Protein AF-A0A2S2R764-F1 (afdb_monomer_lite)

Structure (mmCIF, N/CA/C/O backbone):
data_AF-A0A2S2R764-F1
#
_entry.id   AF-A0A2S2R764-F1
#
loop_
_atom_site.group_PDB
_atom_site.id
_atom_site.type_symbol
_atom_site.label_atom_id
_atom_site.label_alt_id
_atom_site.label_comp_id
_atom_site.label_asym_id
_atom_site.label_entity_id
_atom_site.label_seq_id
_atom_site.pdbx_PDB_ins_code
_atom_site.Cartn_x
_atom_site.Cartn_y
_atom_site.Cartn_z
_atom_site.occupancy
_atom_site.B_iso_or_equiv
_atom_site.auth_seq_id
_atom_site.auth_comp_id
_atom_site.auth_asym_id
_atom_site.auth_atom_id
_atom_site.pdbx_PDB_model_num
ATOM 1 N N . MET A 1 1 ? 19.173 -7.566 -24.360 1.00 66.19 1 MET A N 1
ATOM 2 C CA . MET A 1 1 ? 19.038 -6.996 -22.996 1.00 66.19 1 MET A CA 1
ATOM 3 C C . MET A 1 1 ? 20.305 -7.291 -22.214 1.00 66.19 1 MET A C 1
ATOM 5 O O . MET A 1 1 ? 20.828 -8.388 -22.351 1.00 66.19 1 MET A O 1
ATOM 9 N N . SER A 1 2 ? 20.802 -6.343 -21.417 1.00 86.94 2 SER A N 1
ATOM 10 C CA . SER A 1 2 ? 21.948 -6.591 -20.534 1.00 86.94 2 SER A CA 1
ATOM 11 C C . SER A 1 2 ? 21.580 -7.568 -19.399 1.00 86.94 2 SER A C 1
ATOM 13 O O . SER A 1 2 ? 20.404 -7.641 -19.021 1.00 86.94 2 SER A O 1
ATOM 15 N N . PRO A 1 3 ? 22.550 -8.292 -18.803 1.00 89.56 3 PRO A N 1
ATOM 16 C CA . PRO A 1 3 ? 22.291 -9.188 -17.668 1.00 89.56 3 PRO A CA 1
ATOM 17 C C . PRO A 1 3 ? 21.588 -8.489 -16.492 1.00 89.56 3 PRO A C 1
ATOM 19 O O . PRO A 1 3 ? 20.684 -9.051 -15.871 1.00 89.56 3 PRO A O 1
ATOM 22 N N . SER A 1 4 ? 21.942 -7.227 -16.231 1.00 87.69 4 SER A N 1
ATOM 23 C CA . SER A 1 4 ? 21.307 -6.391 -15.207 1.00 87.69 4 SER A CA 1
ATOM 24 C C . SER A 1 4 ? 19.834 -6.108 -15.511 1.00 87.69 4 SER A C 1
ATOM 26 O O . SER A 1 4 ? 18.999 -6.222 -14.614 1.00 87.69 4 SER A O 1
ATOM 28 N N . ALA A 1 5 ? 19.489 -5.807 -16.768 1.00 86.94 5 ALA A N 1
ATOM 29 C CA . ALA A 1 5 ? 18.103 -5.584 -17.180 1.00 86.94 5 ALA A CA 1
ATOM 30 C C . ALA A 1 5 ? 17.255 -6.858 -17.034 1.00 86.94 5 ALA A C 1
ATOM 32 O O . ALA A 1 5 ? 16.137 -6.805 -16.525 1.00 86.94 5 ALA A O 1
ATOM 33 N N . MET A 1 6 ? 17.811 -8.024 -17.385 1.00 89.19 6 MET A N 1
ATOM 34 C CA . MET A 1 6 ? 17.131 -9.308 -17.180 1.00 89.19 6 MET A CA 1
ATOM 35 C C . MET A 1 6 ? 16.888 -9.613 -15.699 1.00 89.19 6 MET A C 1
ATOM 37 O O . MET A 1 6 ? 15.849 -10.171 -15.350 1.00 89.19 6 MET A O 1
ATOM 41 N N . ARG A 1 7 ? 17.817 -9.239 -14.810 1.00 90.69 7 ARG A N 1
ATOM 42 C CA . ARG A 1 7 ? 17.642 -9.402 -13.360 1.00 90.69 7 ARG A CA 1
ATOM 43 C C . ARG A 1 7 ? 16.488 -8.550 -12.832 1.00 90.69 7 ARG A C 1
ATOM 45 O O . ARG A 1 7 ? 15.676 -9.057 -12.064 1.00 90.69 7 ARG A O 1
ATOM 52 N N . VAL A 1 8 ? 16.390 -7.295 -13.269 1.00 90.12 8 VAL A N 1
ATOM 53 C CA . VAL A 1 8 ? 15.283 -6.402 -12.892 1.00 90.12 8 VAL A CA 1
ATOM 54 C C . VAL A 1 8 ? 13.952 -6.934 -13.422 1.00 90.12 8 VAL A C 1
ATOM 56 O O . VAL A 1 8 ? 13.007 -7.057 -12.651 1.00 90.12 8 VAL A O 1
ATOM 59 N N . ALA A 1 9 ? 13.894 -7.351 -14.689 1.00 89.31 9 ALA A N 1
ATOM 60 C CA . ALA A 1 9 ? 12.687 -7.926 -15.280 1.00 89.31 9 ALA A CA 1
ATOM 61 C C . ALA A 1 9 ? 12.220 -9.200 -14.550 1.00 89.31 9 ALA A C 1
ATOM 63 O O . ALA A 1 9 ? 11.031 -9.359 -14.281 1.00 89.31 9 ALA A O 1
ATOM 64 N N . ARG A 1 10 ? 13.150 -10.081 -14.149 1.00 90.44 10 ARG A N 1
ATOM 65 C CA . ARG A 1 10 ? 12.843 -11.242 -13.292 1.00 90.44 10 ARG A CA 1
ATOM 66 C C . ARG A 1 10 ? 12.324 -10.822 -11.918 1.00 90.44 10 ARG A C 1
ATOM 68 O O . ARG A 1 10 ? 11.403 -11.449 -11.412 1.00 90.44 10 ARG A O 1
ATOM 75 N N . GLY A 1 11 ? 12.882 -9.767 -11.326 1.00 90.56 11 GLY A N 1
ATOM 76 C CA . GLY A 1 11 ? 12.368 -9.185 -10.084 1.00 90.56 11 GLY A CA 1
ATOM 77 C C . GLY A 1 11 ? 10.929 -8.684 -10.232 1.00 90.56 11 GLY A C 1
ATOM 78 O O . GLY A 1 11 ? 10.078 -9.017 -9.414 1.00 90.56 11 GLY A O 1
ATOM 79 N N . CYS A 1 12 ? 10.626 -7.965 -11.317 1.00 90.75 12 CYS A N 1
ATOM 80 C CA . CYS A 1 12 ? 9.267 -7.534 -11.652 1.00 90.75 12 CYS A CA 1
ATOM 81 C C . CYS A 1 12 ? 8.314 -8.723 -11.851 1.00 90.75 12 CYS A C 1
ATOM 83 O O . CYS A 1 12 ? 7.173 -8.673 -11.398 1.00 90.75 12 CYS A O 1
ATOM 85 N N . TRP A 1 13 ? 8.785 -9.806 -12.476 1.00 91.19 13 TRP A N 1
ATOM 86 C CA . TRP A 1 13 ? 8.016 -11.042 -12.616 1.00 91.19 13 TRP A CA 1
ATOM 87 C C . TRP A 1 13 ? 7.702 -11.685 -11.260 1.00 91.19 13 TRP A C 1
ATOM 89 O O . TRP A 1 13 ? 6.550 -12.004 -10.984 1.00 91.19 13 TRP A O 1
ATOM 99 N N . TRP A 1 14 ? 8.692 -11.819 -10.374 1.00 91.38 14 TRP A N 1
ATOM 100 C CA . TRP A 1 14 ? 8.471 -12.350 -9.025 1.00 91.38 14 TRP A CA 1
ATOM 101 C C . TRP A 1 14 ? 7.549 -11.468 -8.183 1.00 91.38 14 TRP A C 1
ATOM 103 O O . TRP A 1 14 ? 6.709 -11.989 -7.454 1.00 91.38 14 TRP A O 1
ATOM 113 N N . TYR A 1 15 ? 7.647 -10.147 -8.330 1.00 90.25 15 TYR A N 1
ATOM 114 C CA . TYR A 1 15 ? 6.706 -9.207 -7.724 1.00 90.25 15 TYR A CA 1
ATOM 115 C C . TYR A 1 15 ? 5.274 -9.395 -8.248 1.00 90.25 15 TYR A C 1
ATOM 117 O O . TYR A 1 15 ? 4.317 -9.328 -7.485 1.00 90.25 15 TYR A O 1
ATOM 125 N N . TYR A 1 16 ? 5.096 -9.679 -9.539 1.00 90.50 16 TYR A N 1
ATOM 126 C CA . TYR A 1 16 ? 3.778 -10.015 -10.079 1.00 90.50 16 TYR A CA 1
ATOM 127 C C . TYR A 1 16 ? 3.231 -11.318 -9.486 1.00 90.50 16 TYR A C 1
ATOM 129 O O . TYR A 1 16 ? 2.089 -11.349 -9.029 1.00 90.50 16 TYR A O 1
ATOM 137 N N . ILE A 1 17 ? 4.056 -12.368 -9.409 1.00 90.25 17 ILE A N 1
ATOM 138 C CA . ILE A 1 17 ? 3.670 -13.634 -8.771 1.00 90.25 17 ILE A CA 1
ATOM 139 C C . ILE A 1 17 ? 3.293 -13.424 -7.299 1.00 90.25 17 ILE A C 1
ATOM 141 O O . ILE A 1 17 ? 2.309 -14.004 -6.838 1.00 90.25 17 ILE A O 1
ATOM 145 N N . SER A 1 18 ? 3.998 -12.552 -6.570 1.00 88.19 18 SER A N 1
ATOM 146 C CA . SER A 1 18 ? 3.664 -12.279 -5.170 1.00 88.19 18 SER A CA 1
ATOM 147 C C . SER A 1 18 ? 2.242 -11.730 -5.016 1.00 88.19 18 SER A C 1
ATOM 149 O O . SER A 1 18 ? 1.573 -12.083 -4.053 1.00 88.19 18 SER A O 1
ATOM 151 N N . LYS A 1 19 ? 1.699 -10.984 -5.985 1.00 87.38 19 LYS A N 1
ATOM 152 C CA . LYS A 1 19 ? 0.300 -10.513 -5.930 1.00 87.38 19 LYS A CA 1
ATOM 153 C C . LYS A 1 19 ? -0.732 -11.635 -5.968 1.00 87.38 19 LYS A C 1
ATOM 155 O O . LYS A 1 19 ? -1.783 -11.495 -5.348 1.00 87.38 19 LYS A O 1
ATOM 160 N N . PHE A 1 20 ? -0.416 -12.772 -6.584 1.00 85.88 20 PHE A N 1
ATOM 161 C CA . PHE A 1 20 ? -1.255 -13.966 -6.463 1.00 85.88 20 PHE A CA 1
ATOM 162 C C . PHE A 1 20 ? -1.121 -14.628 -5.101 1.00 85.88 20 PHE A C 1
ATOM 164 O O . PHE A 1 20 ? -2.106 -15.140 -4.579 1.00 85.88 20 PHE A O 1
ATOM 171 N N . THR A 1 21 ? 0.068 -14.578 -4.493 1.00 84.75 21 THR A N 1
ATOM 172 C CA . THR A 1 21 ? 0.238 -15.117 -3.140 1.00 84.75 21 THR A CA 1
ATOM 173 C C . THR A 1 21 ? -0.612 -14.362 -2.114 1.00 84.75 21 THR A C 1
ATOM 175 O O . THR A 1 21 ? -1.224 -14.982 -1.252 1.00 84.75 21 THR A O 1
ATOM 178 N N . GLU A 1 22 ? -0.764 -13.046 -2.286 1.00 81.50 22 GLU A N 1
ATOM 179 C CA . GLU A 1 22 ? -1.598 -12.198 -1.424 1.00 81.50 22 GLU A CA 1
ATOM 180 C C . GLU A 1 22 ? -3.108 -12.496 -1.562 1.00 81.50 22 GLU A C 1
ATOM 182 O O . GLU A 1 22 ? -3.880 -12.274 -0.630 1.00 81.50 22 GLU A O 1
ATOM 187 N N . PHE A 1 23 ? -3.570 -13.056 -2.689 1.00 78.81 23 PHE A N 1
ATOM 188 C CA . PHE A 1 23 ? -4.961 -13.517 -2.787 1.00 78.81 23 PHE A CA 1
ATOM 189 C C . PHE A 1 23 ? -5.264 -14.668 -1.830 1.00 78.81 23 PHE A C 1
ATOM 191 O O . PHE A 1 23 ? -6.396 -14.760 -1.339 1.00 78.81 23 PHE A O 1
ATOM 198 N N . PHE A 1 24 ? -4.273 -15.514 -1.527 1.00 79.50 24 PHE A N 1
ATOM 199 C CA . PHE A 1 24 ? -4.473 -16.602 -0.576 1.00 79.50 24 PHE A CA 1
ATOM 200 C C . PHE A 1 24 ? -4.779 -16.083 0.834 1.00 79.50 24 PHE A C 1
ATOM 202 O O . PHE A 1 24 ? -5.500 -16.764 1.558 1.00 79.50 24 PHE A O 1
ATOM 209 N N . ASP A 1 25 ? -4.370 -14.864 1.209 1.00 74.50 25 ASP A N 1
ATOM 210 C CA . ASP A 1 25 ? -4.775 -14.260 2.489 1.00 74.50 25 ASP A CA 1
ATOM 211 C C . ASP A 1 25 ? -6.299 -14.141 2.586 1.00 74.50 25 ASP A C 1
ATOM 213 O O . ASP A 1 25 ? -6.916 -14.523 3.583 1.00 74.50 25 ASP A O 1
ATOM 217 N N . THR A 1 26 ? -6.927 -13.684 1.499 1.00 74.94 26 THR A N 1
ATOM 218 C CA . THR A 1 26 ? -8.389 -13.579 1.395 1.00 74.94 26 THR A CA 1
ATOM 219 C C . THR A 1 26 ? -9.037 -14.960 1.418 1.00 74.94 26 THR A C 1
ATOM 221 O O . THR A 1 26 ? -10.038 -15.158 2.106 1.00 74.94 26 THR A O 1
ATOM 224 N N . PHE A 1 27 ? -8.445 -15.934 0.719 1.00 77.81 27 PHE A N 1
ATOM 225 C CA . PHE A 1 27 ? -8.905 -17.324 0.722 1.00 77.81 27 PHE A CA 1
ATOM 226 C C . PHE A 1 27 ? -8.901 -17.915 2.142 1.00 77.81 27 PHE A C 1
ATOM 228 O O . PHE A 1 27 ? -9.913 -18.459 2.587 1.00 77.81 27 PHE A O 1
ATOM 235 N N . PHE A 1 28 ? -7.821 -17.729 2.910 1.00 78.25 28 PHE A N 1
ATOM 236 C CA . PHE A 1 28 ? -7.741 -18.173 4.303 1.00 78.25 28 PHE A CA 1
ATOM 237 C C . PHE A 1 28 ? -8.715 -17.428 5.225 1.00 78.25 28 PHE A C 1
ATOM 239 O O . PHE A 1 28 ? -9.291 -18.055 6.117 1.00 78.25 28 PHE A O 1
ATOM 246 N N . PHE A 1 29 ? -8.958 -16.128 5.031 1.00 76.00 29 PHE A N 1
ATOM 247 C CA . PHE A 1 29 ? -9.955 -15.394 5.825 1.00 76.00 29 PHE A CA 1
ATOM 248 C C . PHE A 1 29 ? -11.384 -15.880 5.575 1.00 76.00 29 PHE A C 1
ATOM 250 O O . PHE A 1 29 ? -12.135 -16.072 6.537 1.00 76.00 29 PHE A O 1
ATOM 257 N N . VAL A 1 30 ? -11.735 -16.148 4.314 1.00 77.12 30 VAL A N 1
ATOM 258 C CA . VAL A 1 30 ? -13.038 -16.707 3.930 1.00 77.12 30 VAL A CA 1
ATOM 259 C C . VAL A 1 30 ? -13.206 -18.116 4.498 1.00 77.12 30 VAL A C 1
ATOM 261 O O . VAL A 1 30 ? -14.214 -18.391 5.146 1.00 77.12 30 VAL A O 1
ATOM 264 N N . MET A 1 31 ? -12.200 -18.987 4.356 1.00 77.94 31 MET A N 1
ATOM 265 C CA . MET A 1 31 ? -12.248 -20.347 4.910 1.00 77.94 31 MET A CA 1
ATOM 266 C C . MET A 1 31 ? -12.365 -20.364 6.438 1.00 77.94 31 MET A C 1
ATOM 268 O O . MET A 1 31 ? -13.071 -21.199 6.998 1.00 77.94 31 MET A O 1
ATOM 272 N N . ARG A 1 32 ? -11.718 -19.422 7.137 1.00 77.81 32 ARG A N 1
ATOM 273 C CA . ARG A 1 32 ? -11.805 -19.297 8.603 1.00 77.81 32 ARG A CA 1
ATOM 274 C C . ARG A 1 32 ? -13.070 -18.576 9.081 1.00 77.81 32 ARG A C 1
ATOM 276 O O . ARG A 1 32 ? -13.181 -18.325 10.281 1.00 77.81 32 ARG A O 1
ATOM 283 N N . LYS A 1 33 ? -13.998 -18.232 8.176 1.00 72.75 33 LYS A N 1
ATOM 284 C CA . LYS A 1 33 ? -15.228 -17.463 8.443 1.00 72.75 33 LYS A CA 1
ATOM 285 C C . LYS A 1 33 ? -14.976 -16.124 9.158 1.00 72.75 33 LYS A C 1
ATOM 287 O O . LYS A 1 33 ? -15.822 -15.647 9.908 1.00 72.75 33 LYS A O 1
ATOM 292 N N . LYS A 1 34 ? -13.811 -15.500 8.940 1.00 70.12 34 LYS A N 1
ATOM 293 C CA . LYS A 1 34 ? -13.419 -14.218 9.558 1.00 70.12 34 LYS A CA 1
ATOM 294 C C . LYS A 1 34 ? -13.705 -13.037 8.629 1.00 70.12 34 LYS A C 1
ATOM 296 O O . LYS A 1 34 ? -12.800 -12.285 8.273 1.00 70.12 34 LYS A O 1
ATOM 301 N N . TYR A 1 35 ? -14.967 -12.870 8.241 1.00 67.25 35 TYR A N 1
ATOM 302 C CA . TYR A 1 35 ? -15.385 -11.830 7.290 1.00 67.25 35 TYR A CA 1
ATOM 303 C C . TYR A 1 35 ? -15.145 -10.403 7.801 1.00 67.25 35 TYR A C 1
ATOM 305 O O . TYR A 1 35 ? -14.869 -9.517 7.000 1.00 67.25 35 TYR A O 1
ATOM 313 N N . ASP A 1 36 ? -15.106 -10.201 9.122 1.00 63.00 36 ASP A N 1
ATOM 314 C CA . ASP A 1 36 ? -14.777 -8.908 9.743 1.00 63.00 36 ASP A CA 1
ATOM 315 C C . ASP A 1 36 ? -13.370 -8.390 9.388 1.00 63.00 36 ASP A C 1
ATOM 317 O O . ASP A 1 36 ? -13.069 -7.209 9.574 1.00 63.00 36 ASP A O 1
ATOM 321 N N . GLN A 1 37 ? -12.480 -9.263 8.898 1.00 64.50 37 GLN A N 1
ATOM 322 C CA . GLN A 1 37 ? -11.125 -8.897 8.474 1.00 64.50 37 GLN A CA 1
ATOM 323 C C . GLN A 1 37 ? -11.048 -8.507 6.989 1.00 64.50 37 GLN A C 1
ATOM 325 O O . GLN A 1 37 ? -10.103 -7.828 6.585 1.00 64.50 37 GLN A O 1
ATOM 330 N N . VAL A 1 38 ? -12.051 -8.874 6.184 1.00 72.31 38 VAL A N 1
ATOM 331 C CA . VAL A 1 38 ? -12.104 -8.603 4.743 1.00 72.31 38 VAL A CA 1
ATOM 332 C C . VAL A 1 38 ? -12.811 -7.268 4.512 1.00 72.31 38 VAL A C 1
ATOM 334 O O . VAL A 1 38 ? -14.006 -7.194 4.244 1.00 72.31 38 VAL A O 1
ATOM 337 N N . SER A 1 39 ? -12.060 -6.177 4.652 1.00 80.19 39 SER A N 1
ATOM 338 C CA . SER A 1 39 ? -12.590 -4.837 4.377 1.00 80.19 39 SER A CA 1
ATOM 339 C C . SER A 1 39 ? -12.824 -4.606 2.878 1.00 80.19 39 SER A C 1
ATOM 341 O O . SER A 1 39 ? -12.152 -5.192 2.030 1.00 80.19 39 SER A O 1
ATOM 343 N N . THR A 1 40 ? -13.713 -3.673 2.531 1.00 81.50 40 THR A N 1
ATOM 344 C CA . THR A 1 40 ? -13.888 -3.213 1.141 1.00 81.50 40 THR A CA 1
ATOM 345 C C . THR A 1 40 ? -12.568 -2.731 0.529 1.00 81.50 40 THR A C 1
ATOM 347 O O . THR A 1 40 ? -12.294 -3.007 -0.634 1.00 81.50 40 THR A O 1
ATOM 350 N N . LEU A 1 41 ? -11.714 -2.078 1.331 1.00 86.06 41 LEU A N 1
ATOM 351 C CA . LEU A 1 41 ? -10.364 -1.668 0.932 1.00 86.06 41 LEU A CA 1
ATOM 352 C C . LEU A 1 41 ? -9.521 -2.873 0.490 1.00 86.06 41 LEU A C 1
ATOM 354 O O . LEU A 1 41 ? -8.885 -2.814 -0.559 1.00 86.06 41 LEU A O 1
ATOM 358 N N . HIS A 1 42 ? -9.540 -3.955 1.273 1.00 86.25 42 HIS A N 1
ATOM 359 C CA . HIS A 1 42 ? -8.802 -5.187 0.985 1.00 86.25 42 HIS A CA 1
ATOM 360 C C . HIS A 1 42 ? -9.244 -5.798 -0.345 1.00 86.25 42 HIS A C 1
ATOM 362 O O . HIS A 1 42 ? -8.414 -6.077 -1.204 1.00 86.25 42 HIS A O 1
ATOM 368 N N . VAL A 1 43 ? -10.555 -5.946 -0.546 1.00 87.06 43 VAL A N 1
ATOM 369 C CA . VAL A 1 43 ? -11.110 -6.566 -1.760 1.00 87.06 43 VAL A CA 1
ATOM 370 C C . VAL A 1 43 ? -10.818 -5.726 -3.000 1.00 87.06 43 VAL A C 1
ATOM 372 O O . VAL A 1 43 ? -10.369 -6.272 -4.004 1.00 87.06 43 VAL A O 1
ATOM 375 N N . ILE A 1 44 ? -11.019 -4.405 -2.933 1.00 89.31 44 ILE A N 1
ATOM 376 C CA . ILE A 1 44 ? -10.723 -3.506 -4.057 1.00 89.31 44 ILE A CA 1
ATOM 377 C C . ILE A 1 44 ? -9.230 -3.556 -4.393 1.00 89.31 44 ILE A C 1
ATOM 379 O O . ILE A 1 44 ? -8.875 -3.706 -5.560 1.00 89.31 44 ILE A O 1
ATOM 383 N N . HIS A 1 45 ? -8.359 -3.474 -3.382 1.00 90.12 45 HIS A N 1
ATOM 384 C CA . HIS A 1 45 ? -6.911 -3.527 -3.566 1.00 90.12 45 HIS A CA 1
ATOM 385 C C . HIS A 1 45 ? -6.463 -4.847 -4.192 1.00 90.12 45 HIS A C 1
ATOM 387 O O . HIS A 1 45 ? -5.868 -4.833 -5.266 1.00 90.12 45 HIS A O 1
ATOM 393 N N . HIS A 1 46 ? -6.779 -5.988 -3.579 1.00 89.56 46 HIS A N 1
ATOM 394 C CA . HIS A 1 46 ? -6.351 -7.278 -4.116 1.00 89.56 46 HIS A CA 1
ATOM 395 C C . HIS A 1 46 ? -7.029 -7.612 -5.447 1.00 89.56 46 HIS A C 1
ATOM 397 O O . HIS A 1 46 ? -6.410 -8.273 -6.265 1.00 89.56 46 HIS A O 1
ATOM 403 N N . GLY A 1 47 ? -8.232 -7.103 -5.724 1.00 88.88 47 GLY A N 1
ATOM 404 C CA . GLY A 1 47 ? -8.892 -7.277 -7.019 1.00 88.88 47 GLY A CA 1
ATOM 405 C C . GLY A 1 47 ? -8.197 -6.538 -8.167 1.00 88.88 47 GLY A C 1
ATOM 406 O O . GLY A 1 47 ? -7.956 -7.126 -9.220 1.00 88.88 47 GLY A O 1
ATOM 407 N N . ILE A 1 48 ? -7.849 -5.259 -7.979 1.00 91.25 48 ILE A N 1
ATOM 408 C CA . ILE A 1 48 ? -7.286 -4.429 -9.058 1.00 91.25 48 ILE A CA 1
ATOM 409 C C . ILE A 1 48 ? -5.769 -4.600 -9.221 1.00 91.25 48 ILE A C 1
ATOM 411 O O . ILE A 1 48 ? -5.256 -4.558 -10.337 1.00 91.25 48 ILE A O 1
ATOM 415 N N . MET A 1 49 ? -5.034 -4.827 -8.127 1.00 90.69 49 MET A N 1
ATOM 416 C CA . MET A 1 49 ? -3.567 -4.825 -8.125 1.00 90.69 49 MET A CA 1
ATOM 417 C C . MET A 1 49 ? -2.911 -5.850 -9.067 1.00 90.69 49 MET A C 1
ATOM 419 O O . MET A 1 49 ? -2.016 -5.451 -9.811 1.00 90.69 49 MET A O 1
ATOM 423 N N . PRO A 1 50 ? -3.312 -7.133 -9.103 1.00 89.50 50 PRO A N 1
ATOM 424 C CA . PRO A 1 50 ? -2.729 -8.112 -10.021 1.00 89.50 50 PRO A CA 1
ATOM 425 C C . PRO A 1 50 ? -2.950 -7.734 -11.487 1.00 89.50 50 PRO A C 1
ATOM 427 O O . PRO A 1 50 ? -2.014 -7.799 -12.282 1.00 89.50 50 PRO A O 1
ATOM 430 N N . MET A 1 51 ? -4.155 -7.266 -11.833 1.00 89.88 51 MET A N 1
ATOM 431 C CA . MET A 1 51 ? -4.471 -6.790 -13.183 1.00 89.88 51 MET A CA 1
ATOM 432 C C . MET A 1 51 ? -3.584 -5.598 -13.562 1.00 89.88 51 MET A C 1
ATOM 434 O O . MET A 1 51 ? -2.958 -5.601 -14.620 1.00 89.88 51 MET A O 1
ATOM 438 N N . SER A 1 52 ? -3.455 -4.610 -12.676 1.00 89.19 52 SER A N 1
ATOM 439 C CA . SER A 1 52 ? -2.619 -3.426 -12.900 1.00 89.19 52 SER A CA 1
ATOM 440 C C . SER A 1 52 ? -1.124 -3.760 -13.009 1.00 89.19 52 SER A C 1
ATOM 442 O O . SER A 1 52 ? -0.426 -3.213 -13.866 1.00 89.19 52 SER A O 1
ATOM 444 N N . VAL A 1 53 ? -0.615 -4.680 -12.182 1.00 90.62 53 VAL A N 1
ATOM 445 C CA . VAL A 1 53 ? 0.798 -5.098 -12.209 1.00 90.62 53 VAL A CA 1
ATOM 446 C C . VAL A 1 53 ? 1.118 -5.914 -13.463 1.00 90.62 53 VAL A C 1
ATOM 448 O O . VAL A 1 53 ? 2.208 -5.745 -14.007 1.00 90.62 53 VAL A O 1
ATOM 451 N N . TRP A 1 54 ? 0.185 -6.721 -13.982 1.00 89.75 54 TRP A N 1
ATOM 452 C CA . TRP A 1 54 ? 0.367 -7.430 -15.256 1.00 89.75 54 TRP A CA 1
ATOM 453 C C . TRP A 1 54 ? 0.699 -6.472 -16.404 1.00 89.75 54 TRP A C 1
ATOM 455 O O . TRP A 1 54 ? 1.692 -6.671 -17.108 1.00 89.75 54 TRP A O 1
ATOM 465 N N . PHE A 1 55 ? -0.072 -5.387 -16.548 1.00 87.31 55 PHE A N 1
ATOM 466 C CA . PHE A 1 55 ? 0.217 -4.343 -17.534 1.00 87.31 55 PHE A CA 1
ATOM 467 C C . PHE A 1 55 ? 1.605 -3.724 -17.303 1.00 87.31 55 PHE A C 1
ATOM 469 O O . PHE A 1 55 ? 2.381 -3.574 -18.247 1.00 87.31 55 PHE A O 1
ATOM 476 N N . GLY A 1 56 ? 1.973 -3.451 -16.050 1.00 85.88 56 GLY A N 1
ATOM 477 C CA . GLY A 1 56 ? 3.294 -2.917 -15.715 1.00 85.88 56 GLY A CA 1
ATOM 478 C C . GLY A 1 56 ? 4.456 -3.831 -16.105 1.00 85.88 56 GLY A C 1
ATOM 479 O O . GLY A 1 56 ? 5.416 -3.366 -16.714 1.00 85.88 56 GLY A O 1
ATOM 480 N N . VAL A 1 57 ? 4.366 -5.132 -15.819 1.00 88.19 57 VAL A N 1
ATOM 481 C CA . VAL A 1 57 ? 5.403 -6.107 -16.196 1.00 88.19 57 VAL A CA 1
ATOM 482 C C . VAL A 1 57 ? 5.447 -6.316 -17.710 1.00 88.19 57 VAL A C 1
ATOM 484 O O . VAL A 1 57 ? 6.525 -6.471 -18.278 1.00 88.19 57 VAL A O 1
ATOM 487 N N . LYS A 1 58 ? 4.299 -6.289 -18.393 1.00 87.69 58 LYS A N 1
ATOM 488 C CA . LYS A 1 58 ? 4.232 -6.524 -19.839 1.00 87.69 58 LYS A CA 1
ATOM 489 C C . LYS A 1 58 ? 4.810 -5.375 -20.669 1.00 87.69 58 LYS A C 1
ATOM 491 O O . LYS A 1 58 ? 5.401 -5.642 -21.718 1.00 87.69 58 LYS A O 1
ATOM 496 N N . PHE A 1 59 ? 4.593 -4.131 -20.242 1.00 84.19 59 PHE A N 1
ATOM 497 C CA . PHE A 1 59 ? 4.922 -2.936 -21.027 1.00 84.19 59 PHE A CA 1
ATOM 498 C C . PHE A 1 59 ? 6.130 -2.164 -20.489 1.00 84.19 59 PHE A C 1
ATOM 500 O O . PHE A 1 59 ? 6.857 -1.560 -21.270 1.00 84.19 59 PHE A O 1
ATOM 507 N N . THR A 1 60 ? 6.389 -2.216 -19.182 1.00 85.00 60 THR A N 1
ATOM 508 C CA . THR A 1 60 ? 7.487 -1.481 -18.532 1.00 85.00 60 THR A CA 1
ATOM 509 C C . THR A 1 60 ? 8.197 -2.336 -17.464 1.00 85.00 60 THR A C 1
ATOM 511 O O . THR A 1 60 ? 8.166 -1.979 -16.281 1.00 85.00 60 THR A O 1
ATOM 514 N N . PRO A 1 61 ? 8.829 -3.478 -17.825 1.00 81.25 61 PRO A N 1
ATOM 515 C CA . PRO A 1 61 ? 9.532 -4.349 -16.877 1.00 81.25 61 PRO A CA 1
ATOM 516 C C . PRO A 1 61 ? 10.880 -3.745 -16.442 1.00 81.25 61 PRO A C 1
ATOM 518 O O . PRO A 1 61 ? 11.947 -4.250 -16.793 1.00 81.25 61 PRO A O 1
ATOM 521 N N . GLY A 1 62 ? 10.851 -2.638 -15.700 1.00 83.00 62 GLY A N 1
ATOM 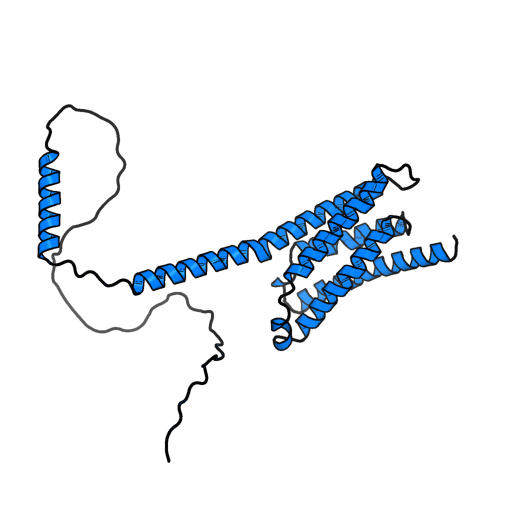522 C CA . GLY A 1 62 ? 12.052 -1.976 -15.198 1.00 83.00 62 GLY A CA 1
ATOM 523 C C . GLY A 1 62 ? 11.954 -0.454 -15.127 1.00 83.00 62 GLY A C 1
ATOM 524 O O . GLY A 1 62 ? 10.915 0.145 -15.391 1.00 83.00 62 GLY A O 1
ATOM 525 N N . GLY A 1 63 ? 13.075 0.179 -14.776 1.00 85.19 63 GLY A N 1
ATOM 526 C CA . GLY A 1 63 ? 13.197 1.636 -14.745 1.00 85.19 63 GLY A CA 1
ATOM 527 C C . GLY A 1 63 ? 12.386 2.278 -13.621 1.00 85.19 63 GLY A C 1
ATOM 528 O O . GLY A 1 63 ? 12.350 1.772 -12.498 1.00 85.19 63 GLY A O 1
ATOM 529 N N . HIS A 1 64 ? 11.735 3.401 -13.927 1.00 86.50 64 HIS A N 1
ATOM 530 C CA . HIS A 1 64 ? 11.082 4.273 -12.944 1.00 86.50 64 HIS A CA 1
ATOM 531 C C . HIS A 1 64 ? 9.991 3.582 -12.115 1.00 86.50 64 HIS A C 1
ATOM 533 O O . HIS A 1 64 ? 9.853 3.852 -10.923 1.00 86.50 64 HIS A O 1
ATOM 539 N N . SER A 1 65 ? 9.254 2.646 -12.722 1.00 86.19 65 SER A N 1
ATOM 540 C CA . SER A 1 65 ? 8.170 1.891 -12.075 1.00 86.19 65 SER A CA 1
ATOM 541 C C . SER A 1 65 ? 8.653 0.934 -10.984 1.00 86.19 65 SER A C 1
ATOM 543 O O . SER A 1 65 ? 7.877 0.559 -10.104 1.00 86.19 65 SER A O 1
ATOM 545 N N . THR A 1 66 ? 9.932 0.549 -10.987 1.00 88.81 66 THR A N 1
ATOM 546 C CA . THR A 1 66 ? 10.473 -0.409 -10.007 1.00 88.81 66 THR A CA 1
ATOM 547 C C . THR A 1 66 ? 10.508 0.151 -8.589 1.00 88.81 66 THR A C 1
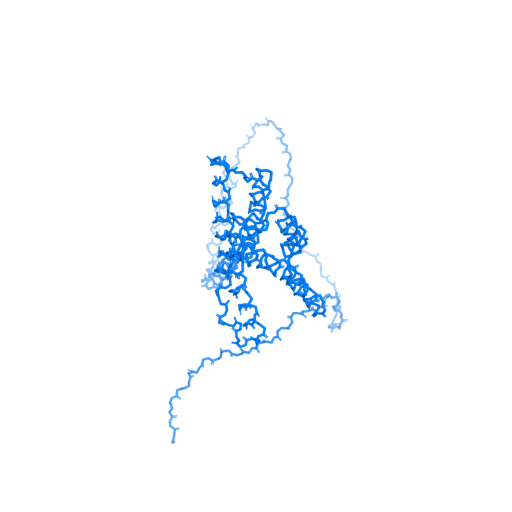ATOM 549 O O . THR A 1 66 ? 10.373 -0.617 -7.638 1.00 88.81 66 THR A O 1
ATOM 552 N N . PHE A 1 67 ? 10.593 1.477 -8.435 1.00 91.25 67 PHE A N 1
ATOM 553 C CA . PHE A 1 67 ? 10.545 2.150 -7.135 1.00 91.25 67 PHE A CA 1
ATOM 554 C C . PHE A 1 67 ? 9.243 1.858 -6.379 1.00 91.25 67 PHE A C 1
ATOM 556 O O . PHE A 1 67 ? 9.262 1.590 -5.179 1.00 91.25 67 PHE A O 1
ATOM 563 N N . PHE A 1 68 ? 8.115 1.833 -7.096 1.00 90.94 68 PHE A N 1
ATOM 564 C CA . PHE A 1 68 ? 6.825 1.455 -6.526 1.00 90.94 68 PHE A CA 1
ATOM 565 C C . PHE A 1 68 ? 6.844 0.019 -5.991 1.00 90.94 68 PHE A C 1
ATOM 567 O O . PHE A 1 68 ? 6.432 -0.211 -4.856 1.00 90.94 68 PHE A O 1
ATOM 574 N N . GLY A 1 69 ? 7.352 -0.933 -6.782 1.00 90.56 69 GLY A N 1
ATOM 575 C CA . GLY A 1 69 ? 7.470 -2.331 -6.362 1.00 90.56 69 GLY A CA 1
ATOM 576 C C . GLY A 1 69 ? 8.374 -2.486 -5.138 1.00 90.56 69 GLY A C 1
ATOM 577 O O . GLY A 1 69 ? 8.003 -3.152 -4.175 1.00 90.56 69 GLY A O 1
ATOM 578 N N . PHE A 1 70 ? 9.517 -1.797 -5.127 1.00 92.31 70 PHE A N 1
ATOM 579 C CA . PHE A 1 70 ? 10.437 -1.776 -3.992 1.00 92.31 70 PHE A CA 1
ATOM 580 C C . PHE A 1 70 ? 9.762 -1.269 -2.709 1.00 92.31 70 PHE A C 1
ATOM 582 O O . PHE A 1 70 ? 9.712 -1.997 -1.717 1.00 92.31 70 PHE A O 1
ATOM 589 N N . LEU A 1 71 ? 9.170 -0.071 -2.731 1.00 93.94 71 LEU A N 1
ATOM 590 C CA . LEU A 1 71 ? 8.485 0.484 -1.561 1.00 93.94 71 LEU A CA 1
ATOM 591 C C . LEU A 1 71 ? 7.315 -0.392 -1.102 1.00 93.94 71 LEU A C 1
ATOM 593 O O . LEU A 1 71 ? 7.144 -0.604 0.097 1.00 93.94 71 LEU A O 1
ATOM 597 N N . ASN A 1 72 ? 6.525 -0.917 -2.042 1.00 93.62 72 ASN A N 1
ATOM 598 C CA . ASN A 1 72 ? 5.411 -1.799 -1.720 1.00 93.62 72 ASN A CA 1
ATOM 599 C C . ASN A 1 72 ? 5.899 -3.057 -0.993 1.00 93.62 72 ASN A C 1
ATOM 601 O O . ASN A 1 72 ? 5.392 -3.361 0.082 1.00 93.62 72 ASN A O 1
ATOM 605 N N . THR A 1 73 ? 6.911 -3.747 -1.526 1.00 92.62 73 THR A N 1
ATOM 606 C CA . THR A 1 73 ? 7.463 -4.949 -0.878 1.00 92.62 73 THR A CA 1
ATOM 607 C C . THR A 1 73 ? 8.021 -4.649 0.511 1.00 92.62 73 THR A C 1
ATOM 609 O O . THR A 1 73 ? 7.753 -5.405 1.441 1.00 92.62 73 THR A O 1
ATOM 612 N N . PHE A 1 74 ? 8.707 -3.518 0.695 1.00 94.88 74 PHE A N 1
ATOM 613 C CA . PHE A 1 74 ? 9.223 -3.100 1.998 1.00 94.88 74 PHE A CA 1
ATOM 614 C C . PHE A 1 74 ? 8.109 -2.920 3.040 1.00 94.88 74 PHE A C 1
ATOM 616 O O . PHE A 1 74 ? 8.169 -3.483 4.132 1.00 94.88 74 PHE A O 1
ATOM 623 N N . ILE A 1 75 ? 7.051 -2.186 2.695 1.00 95.44 75 ILE A N 1
ATOM 624 C CA . ILE A 1 75 ? 5.922 -1.956 3.604 1.00 95.44 75 ILE A CA 1
ATOM 625 C C . ILE A 1 75 ? 5.122 -3.245 3.827 1.00 95.44 75 ILE A C 1
ATOM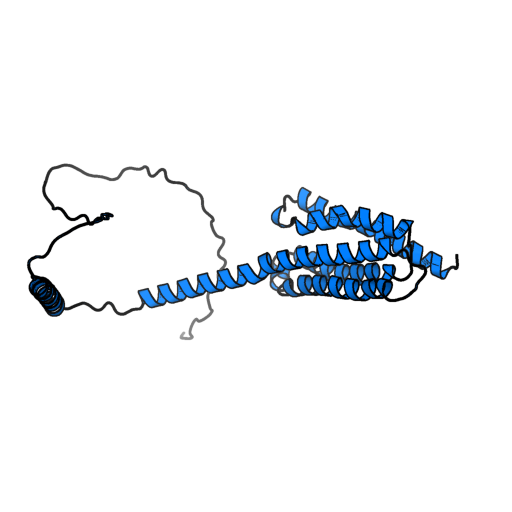 627 O O . ILE A 1 75 ? 4.683 -3.503 4.949 1.00 95.44 75 ILE A O 1
ATOM 631 N N . HIS A 1 76 ? 4.978 -4.086 2.799 1.00 92.81 76 HIS A N 1
ATOM 632 C CA . HIS A 1 76 ? 4.337 -5.394 2.926 1.00 92.81 76 HIS A CA 1
ATOM 633 C C . HIS A 1 76 ? 5.099 -6.315 3.881 1.00 92.81 76 HIS A C 1
ATOM 635 O O . HIS A 1 76 ? 4.453 -6.982 4.680 1.00 92.81 76 HIS A O 1
ATOM 641 N N . ILE A 1 77 ? 6.436 -6.316 3.891 1.00 93.81 77 ILE A N 1
ATOM 642 C CA . ILE A 1 77 ? 7.217 -7.082 4.878 1.00 93.81 77 ILE A CA 1
ATOM 643 C C . ILE A 1 77 ? 6.822 -6.678 6.307 1.00 93.81 77 ILE A C 1
ATOM 645 O O . ILE A 1 77 ? 6.541 -7.540 7.141 1.00 93.81 77 ILE A O 1
ATOM 649 N N . ILE A 1 78 ? 6.736 -5.374 6.589 1.00 95.12 78 ILE A N 1
ATOM 650 C CA . ILE A 1 78 ? 6.358 -4.862 7.917 1.00 95.12 78 ILE A CA 1
ATOM 651 C C . ILE A 1 78 ? 4.904 -5.235 8.252 1.00 95.12 78 ILE A C 1
ATOM 653 O O . ILE A 1 78 ? 4.611 -5.707 9.353 1.00 95.12 78 ILE A O 1
ATOM 657 N N . MET A 1 79 ? 3.991 -5.054 7.297 1.00 93.69 79 MET A N 1
ATOM 658 C CA . MET A 1 79 ? 2.568 -5.354 7.455 1.00 93.69 79 MET A CA 1
ATOM 659 C C . MET A 1 79 ? 2.322 -6.852 7.707 1.00 93.69 79 MET A C 1
ATOM 661 O O . MET A 1 79 ? 1.618 -7.208 8.655 1.00 93.69 79 MET A O 1
ATOM 665 N N . TYR A 1 80 ? 2.963 -7.737 6.943 1.00 90.56 80 TYR A N 1
ATOM 666 C CA . TYR A 1 80 ? 2.848 -9.183 7.134 1.00 90.56 80 TYR A CA 1
ATOM 667 C C . TYR A 1 80 ? 3.502 -9.657 8.424 1.00 90.56 80 TYR A C 1
ATOM 669 O O . TYR A 1 80 ? 2.963 -10.541 9.087 1.00 90.56 80 TYR A O 1
ATOM 677 N N . THR A 1 81 ? 4.604 -9.029 8.841 1.00 91.69 81 THR A N 1
ATOM 678 C CA . THR A 1 81 ? 5.196 -9.287 10.160 1.00 91.69 81 THR A CA 1
ATOM 679 C C . THR A 1 81 ? 4.190 -8.981 11.270 1.00 91.69 81 THR A C 1
ATOM 681 O O . THR A 1 81 ? 4.020 -9.773 12.195 1.00 91.69 81 THR A O 1
ATOM 684 N N . TYR A 1 82 ? 3.447 -7.877 11.161 1.00 91.88 82 TYR A N 1
ATOM 685 C CA . TYR A 1 82 ? 2.379 -7.566 12.108 1.00 91.88 82 TYR A CA 1
ATOM 686 C C . TYR A 1 82 ? 1.258 -8.615 12.099 1.00 91.88 82 TYR A C 1
ATOM 688 O O . TYR A 1 82 ? 0.811 -9.034 13.168 1.00 91.88 82 TYR A O 1
ATOM 696 N N . TYR A 1 83 ? 0.807 -9.072 10.927 1.00 88.19 83 TYR A N 1
ATOM 697 C CA . TYR A 1 83 ? -0.221 -10.118 10.846 1.00 88.19 83 TYR A CA 1
ATOM 698 C C . TYR A 1 83 ? 0.250 -11.462 11.397 1.00 88.19 83 TYR A C 1
ATOM 700 O O . TYR A 1 83 ? -0.519 -12.121 12.099 1.00 88.19 83 TYR A O 1
ATOM 708 N N . LEU A 1 84 ? 1.511 -11.831 11.171 1.00 89.25 84 LEU A N 1
ATOM 709 C CA . LEU A 1 84 ? 2.120 -13.011 11.777 1.00 89.25 84 LEU A CA 1
ATOM 710 C C . LEU A 1 84 ? 2.080 -12.916 13.306 1.00 89.25 84 LEU A C 1
ATOM 712 O O . LEU A 1 84 ? 1.577 -13.823 13.968 1.00 89.25 84 LEU A O 1
ATOM 716 N N . LEU A 1 85 ? 2.522 -11.792 13.875 1.00 90.12 85 LEU A N 1
ATOM 717 C CA . LEU A 1 85 ? 2.482 -11.569 15.323 1.00 90.12 85 LEU A CA 1
ATOM 718 C C . LEU A 1 85 ? 1.047 -11.566 15.873 1.00 90.12 85 LEU A C 1
ATOM 720 O O . LEU A 1 85 ? 0.802 -12.087 16.960 1.00 90.12 85 LEU A O 1
ATOM 724 N N . ALA A 1 86 ? 0.082 -11.028 15.123 1.00 87.25 86 ALA A N 1
ATOM 725 C CA . ALA A 1 86 ? -1.333 -11.048 15.499 1.00 87.25 86 ALA A CA 1
ATOM 726 C C . ALA A 1 86 ? -1.930 -12.465 15.496 1.00 87.25 86 ALA A C 1
ATOM 728 O O . ALA A 1 86 ? -2.859 -12.743 16.265 1.00 87.25 86 ALA A O 1
ATOM 729 N N . ALA A 1 87 ? -1.399 -13.357 14.655 1.00 85.88 87 ALA A N 1
ATOM 730 C CA . ALA A 1 87 ? -1.825 -14.746 14.538 1.00 85.88 87 ALA A CA 1
ATOM 731 C C . ALA A 1 87 ? -1.297 -15.651 15.668 1.00 85.88 87 ALA A C 1
ATOM 733 O O . ALA A 1 87 ? -1.926 -16.670 15.943 1.00 85.88 87 ALA A O 1
ATOM 734 N N . LEU A 1 88 ? -0.225 -15.259 16.373 1.00 88.44 88 LEU A N 1
ATOM 735 C CA . LEU A 1 88 ? 0.335 -15.994 17.524 1.00 88.44 88 LEU A CA 1
ATOM 736 C C . LEU A 1 88 ? -0.572 -15.997 18.773 1.00 88.44 88 LEU A C 1
ATOM 738 O O . LEU A 1 88 ? -0.270 -16.663 19.760 1.00 88.44 88 LEU A O 1
ATOM 742 N N . GLY A 1 89 ? -1.696 -15.276 18.738 1.00 85.81 89 GLY A N 1
ATOM 743 C CA . GLY A 1 89 ? -2.766 -15.374 19.730 1.00 85.81 89 GLY A CA 1
ATOM 744 C C . GLY A 1 89 ? -2.887 -14.175 20.680 1.00 85.81 89 GLY A C 1
ATOM 745 O O . GLY A 1 89 ? -2.166 -13.180 20.548 1.00 85.81 89 GLY A O 1
ATOM 746 N N . PRO A 1 90 ? -3.816 -14.245 21.656 1.00 85.94 90 PRO A N 1
ATOM 747 C CA . PRO A 1 90 ? -4.170 -13.116 22.525 1.00 85.94 90 PRO A CA 1
ATOM 748 C C . PRO A 1 90 ? -2.993 -12.583 23.349 1.00 85.94 90 PRO A C 1
ATOM 750 O O . PRO A 1 90 ? -2.902 -11.381 23.599 1.00 85.94 90 PRO A O 1
ATOM 753 N N . HIS A 1 91 ? -2.053 -13.463 23.716 1.00 87.75 91 HIS A N 1
ATOM 754 C CA . HIS A 1 91 ? -0.850 -13.080 24.451 1.00 87.75 91 HIS A CA 1
ATOM 755 C C . HIS A 1 91 ? 0.018 -12.081 23.673 1.00 87.75 91 HIS A C 1
ATOM 757 O O . HIS A 1 91 ? 0.600 -11.189 24.283 1.00 87.75 91 HIS A O 1
ATOM 763 N N . MET A 1 92 ? 0.082 -12.190 22.342 1.00 87.62 92 MET A N 1
ATOM 764 C CA . MET A 1 92 ? 0.855 -11.270 21.503 1.00 87.62 92 MET A CA 1
ATOM 765 C C . MET A 1 92 ? 0.057 -10.030 21.105 1.00 87.62 92 MET A C 1
ATOM 767 O O . MET A 1 92 ? 0.622 -8.941 21.021 1.00 87.62 92 MET A O 1
ATOM 771 N N . GLN A 1 93 ? -1.263 -10.153 20.936 1.00 87.00 93 GLN A N 1
ATOM 772 C CA . GLN A 1 93 ? -2.127 -9.045 20.511 1.00 87.00 93 GLN A CA 1
ATOM 773 C C . GLN A 1 93 ? -2.093 -7.834 21.453 1.00 87.00 93 GLN A C 1
ATOM 775 O O . GLN A 1 93 ? -2.200 -6.703 20.981 1.00 87.00 93 GLN A O 1
ATOM 780 N N . LYS A 1 94 ? -1.860 -8.037 22.757 1.00 86.88 94 LYS A N 1
ATOM 781 C CA . LYS A 1 94 ? -1.704 -6.936 23.726 1.00 86.88 94 LYS A CA 1
ATOM 782 C C . LYS A 1 94 ? -0.520 -6.008 23.413 1.00 86.88 94 LYS A C 1
ATOM 784 O O . LYS A 1 94 ? -0.575 -4.825 23.729 1.00 86.88 94 LYS A O 1
ATOM 789 N N . TYR A 1 95 ? 0.520 -6.514 22.746 1.00 87.25 95 TYR A N 1
ATOM 790 C CA . TYR A 1 95 ? 1.700 -5.734 22.354 1.00 87.25 95 TYR A CA 1
ATOM 791 C C . TYR A 1 95 ? 1.544 -5.044 20.985 1.00 87.25 95 TYR A C 1
ATOM 793 O O . TYR A 1 95 ? 2.415 -4.285 20.566 1.00 87.25 95 TYR A O 1
ATOM 801 N N . LEU A 1 96 ? 0.427 -5.251 20.279 1.00 90.62 96 LEU A 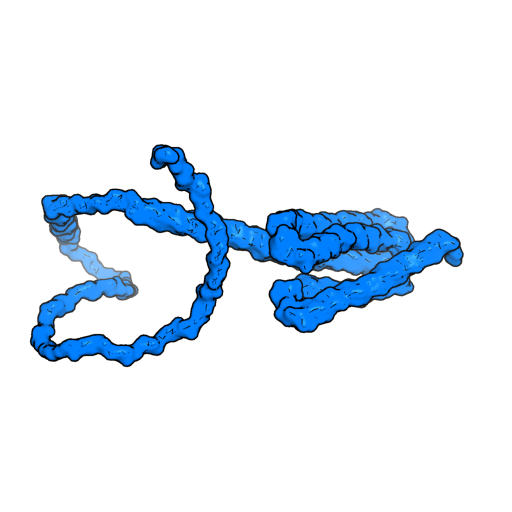N 1
ATOM 802 C CA . LEU A 1 96 ? 0.198 -4.774 18.908 1.00 90.62 96 LEU A CA 1
ATOM 803 C C . LEU A 1 96 ? -0.502 -3.406 18.831 1.00 90.62 96 LEU A C 1
ATOM 805 O O . LEU A 1 96 ? -1.317 -3.153 17.939 1.00 90.62 96 LEU A O 1
ATOM 809 N N . TRP A 1 97 ? -0.158 -2.497 19.745 1.00 89.12 97 TRP A N 1
ATOM 810 C CA . TRP A 1 97 ? -0.703 -1.133 19.819 1.00 89.12 97 TRP A CA 1
ATOM 811 C C . TRP A 1 97 ? -0.331 -0.260 18.608 1.00 89.12 97 TRP A C 1
ATOM 813 O O . TRP A 1 97 ? -1.025 0.702 18.281 1.00 89.12 97 TRP A O 1
ATOM 823 N N . TRP A 1 98 ? 0.720 -0.637 17.880 1.00 90.19 98 TRP A N 1
ATOM 824 C CA . TRP A 1 98 ? 1.274 0.118 16.761 1.00 90.19 98 TRP A CA 1
ATOM 825 C C 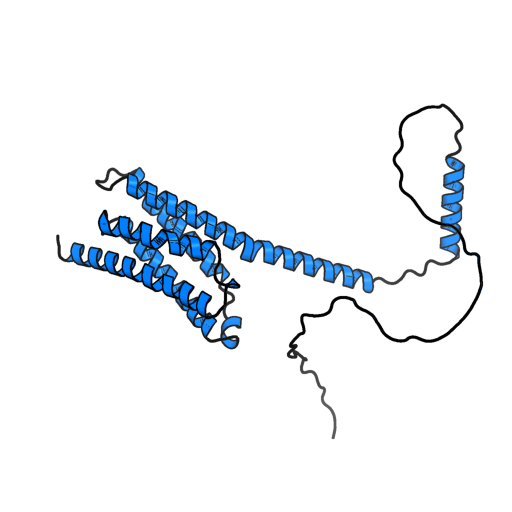. TRP A 1 98 ? 0.556 -0.095 15.414 1.00 90.19 98 TRP A C 1
ATOM 827 O O . TRP A 1 98 ? 1.003 0.410 14.385 1.00 90.19 98 TRP A O 1
ATOM 837 N N . LYS A 1 99 ? -0.612 -0.759 15.407 1.00 89.56 99 LYS A N 1
ATOM 838 C CA . LYS A 1 99 ? -1.443 -0.967 14.202 1.00 89.56 99 LYS A CA 1
ATOM 839 C C . LYS A 1 99 ? -1.718 0.330 13.432 1.00 89.56 99 LYS A C 1
ATOM 841 O O . LYS A 1 99 ? -1.711 0.336 12.208 1.00 89.56 99 LYS A O 1
ATOM 846 N N . LYS A 1 100 ? -1.971 1.429 14.153 1.00 90.19 100 LYS A N 1
ATOM 847 C CA . LYS A 1 100 ? -2.249 2.751 13.566 1.00 90.19 100 LYS A CA 1
ATOM 848 C C . LYS A 1 100 ? -1.070 3.254 12.728 1.00 90.19 100 LYS A C 1
ATOM 850 O O . LYS A 1 100 ? -1.285 3.789 11.645 1.00 90.19 100 LYS A O 1
ATOM 855 N N . TYR A 1 101 ? 0.160 3.033 13.195 1.00 92.75 101 TYR A N 1
ATOM 856 C CA . TYR A 1 101 ? 1.369 3.449 12.483 1.00 92.75 101 TYR A CA 1
ATOM 857 C C . TYR A 1 101 ? 1.573 2.664 11.189 1.00 92.75 101 TYR A C 1
ATOM 859 O O . TYR A 1 101 ? 2.043 3.242 10.220 1.00 92.75 101 TYR A O 1
ATOM 867 N N . LEU A 1 102 ? 1.145 1.400 11.121 1.00 92.94 102 LEU A N 1
ATOM 868 C CA . LEU A 1 102 ? 1.182 0.631 9.871 1.00 92.94 102 LEU A CA 1
ATOM 869 C C . LEU A 1 102 ? 0.324 1.269 8.781 1.00 92.94 102 LEU A C 1
ATOM 871 O O . LEU A 1 102 ? 0.787 1.453 7.660 1.00 92.94 102 LEU A O 1
ATOM 875 N N . THR A 1 103 ? -0.902 1.669 9.122 1.00 92.44 103 THR A N 1
ATOM 876 C CA . THR A 1 103 ? -1.792 2.353 8.174 1.00 92.44 103 THR A CA 1
ATOM 877 C C . THR A 1 103 ? -1.211 3.700 7.740 1.00 92.44 103 THR A C 1
ATOM 879 O O . THR A 1 103 ? -1.275 4.043 6.563 1.00 92.44 103 THR A O 1
ATOM 882 N N . VAL A 1 104 ? -0.590 4.444 8.661 1.00 94.69 104 VAL A N 1
ATOM 883 C CA . VAL A 1 104 ? 0.098 5.705 8.333 1.00 94.69 104 VAL A CA 1
ATOM 884 C C . VAL A 1 104 ? 1.293 5.460 7.405 1.00 94.69 104 VAL A C 1
ATOM 886 O O . VAL A 1 104 ? 1.445 6.180 6.423 1.00 94.69 104 VAL A O 1
ATOM 889 N N . LEU A 1 105 ? 2.098 4.422 7.647 1.00 95.50 105 LEU A N 1
ATOM 890 C CA . LEU A 1 105 ? 3.213 4.041 6.773 1.00 95.50 105 LEU A CA 1
ATOM 891 C C . LEU A 1 105 ? 2.735 3.686 5.356 1.00 95.50 105 LEU A C 1
ATOM 893 O O . LEU A 1 105 ? 3.337 4.134 4.382 1.00 95.50 105 LEU A O 1
ATOM 897 N N . GLN A 1 106 ? 1.622 2.957 5.227 1.00 94.56 106 GLN A N 1
ATOM 898 C CA . GLN A 1 106 ? 0.999 2.668 3.929 1.00 94.56 106 GLN A CA 1
ATOM 899 C C . GLN A 1 106 ? 0.519 3.947 3.223 1.00 94.56 106 GLN A C 1
ATOM 901 O O . GLN A 1 106 ? 0.696 4.089 2.018 1.00 94.56 106 GLN A O 1
ATOM 906 N N . MET A 1 107 ? -0.028 4.923 3.950 1.00 95.50 107 MET A N 1
ATOM 907 C CA . MET A 1 107 ? -0.401 6.215 3.360 1.00 95.50 107 MET A CA 1
ATOM 908 C C . MET A 1 107 ? 0.817 7.019 2.885 1.00 95.50 107 MET A C 1
ATOM 910 O O . MET A 1 107 ? 0.792 7.576 1.787 1.00 95.50 107 MET A O 1
ATOM 914 N N . ILE A 1 108 ? 1.895 7.045 3.677 1.00 96.69 108 ILE A N 1
ATOM 915 C CA . ILE A 1 108 ? 3.157 7.704 3.307 1.00 96.69 108 ILE A CA 1
ATOM 916 C C . ILE A 1 108 ? 3.759 7.043 2.058 1.00 96.69 108 ILE A C 1
ATOM 918 O O . ILE A 1 108 ? 4.235 7.750 1.173 1.00 96.69 108 ILE A O 1
ATOM 922 N N . GLN A 1 109 ? 3.671 5.713 1.926 1.00 96.44 109 GLN A N 1
ATOM 923 C CA . GLN A 1 109 ? 4.072 4.991 0.713 1.00 96.44 109 GLN A CA 1
ATOM 924 C C . GLN A 1 109 ? 3.384 5.554 -0.537 1.00 96.44 109 GLN A C 1
ATOM 926 O O . GLN A 1 109 ? 4.061 5.812 -1.530 1.00 96.44 109 GLN A O 1
ATOM 931 N N . PHE A 1 110 ? 2.065 5.778 -0.505 1.00 94.81 110 PHE A N 1
ATOM 932 C CA . PHE A 1 110 ? 1.348 6.320 -1.666 1.00 94.81 110 PHE A CA 1
ATOM 933 C C . PHE A 1 110 ? 1.768 7.752 -2.002 1.00 94.81 110 PHE A C 1
ATOM 935 O O . PHE A 1 110 ? 1.888 8.074 -3.180 1.00 94.81 110 PHE A O 1
ATOM 942 N N . ILE A 1 111 ? 2.066 8.584 -0.998 1.00 96.56 111 ILE A N 1
ATOM 943 C CA . ILE A 1 111 ? 2.594 9.940 -1.217 1.00 96.56 111 ILE A CA 1
ATOM 944 C C . ILE A 1 111 ? 3.974 9.879 -1.883 1.00 96.56 111 ILE A C 1
ATOM 946 O O . ILE A 1 111 ? 4.202 10.559 -2.880 1.00 96.56 111 ILE A O 1
ATOM 950 N N . MET A 1 112 ? 4.884 9.036 -1.384 1.00 96.25 112 MET A N 1
ATOM 951 C CA . MET A 1 112 ? 6.220 8.879 -1.974 1.00 96.25 112 MET A CA 1
ATOM 952 C C . MET A 1 112 ? 6.146 8.377 -3.419 1.00 96.25 112 MET A C 1
ATOM 954 O O . MET A 1 112 ? 6.843 8.892 -4.290 1.00 96.25 112 MET A O 1
ATOM 958 N N . VAL A 1 113 ? 5.266 7.410 -3.694 1.00 94.94 113 VAL A N 1
ATOM 959 C CA . VAL A 1 113 ? 5.025 6.895 -5.050 1.00 94.94 113 VAL A CA 1
ATOM 960 C C . VAL A 1 113 ? 4.432 7.973 -5.953 1.00 94.94 113 VAL A C 1
ATOM 962 O O . VAL A 1 113 ? 4.850 8.079 -7.101 1.00 94.94 113 VAL A O 1
ATOM 965 N N . PHE A 1 114 ? 3.498 8.784 -5.452 1.00 95.25 114 PHE A N 1
ATOM 966 C CA . PHE A 1 114 ? 2.909 9.890 -6.204 1.00 95.25 114 PHE A CA 1
ATOM 967 C C . PHE A 1 114 ? 3.967 10.927 -6.592 1.00 95.25 114 PHE A C 1
ATOM 969 O O . PHE A 1 114 ? 4.075 11.277 -7.765 1.00 95.25 114 PHE A O 1
ATOM 976 N N . LEU A 1 115 ? 4.789 11.370 -5.636 1.00 95.38 115 LEU A N 1
ATOM 977 C CA . LEU A 1 115 ? 5.853 12.343 -5.889 1.00 95.38 115 LEU A CA 1
ATOM 978 C C . LEU A 1 115 ? 6.877 11.795 -6.889 1.00 95.38 115 LEU A C 1
ATOM 980 O O . LEU A 1 115 ? 7.173 12.464 -7.877 1.00 95.38 115 LEU A O 1
ATOM 984 N N . HIS A 1 116 ? 7.339 10.557 -6.695 1.00 93.88 116 HIS A N 1
ATOM 985 C CA . HIS A 1 116 ? 8.247 9.886 -7.627 1.00 93.88 116 HIS A CA 1
ATOM 986 C C . HIS A 1 116 ? 7.633 9.773 -9.027 1.00 93.88 116 HIS A C 1
ATOM 988 O O . HIS A 1 116 ? 8.247 10.169 -10.010 1.00 93.88 116 HIS A O 1
ATOM 994 N N . ALA A 1 117 ? 6.389 9.303 -9.155 1.00 91.81 117 ALA A N 1
ATOM 995 C CA . ALA A 1 117 ? 5.718 9.172 -10.450 1.00 91.81 117 ALA A CA 1
ATOM 996 C C . ALA A 1 117 ? 5.460 10.526 -11.134 1.00 91.81 117 ALA A C 1
ATOM 998 O O . ALA A 1 117 ? 5.521 10.602 -12.360 1.00 91.81 117 ALA A O 1
ATOM 999 N N . SER A 1 118 ? 5.222 11.595 -10.367 1.00 92.69 118 SER A N 1
ATOM 1000 C CA . SER A 1 118 ? 4.964 12.933 -10.911 1.00 92.69 118 SER A CA 1
ATOM 1001 C C . SER A 1 118 ? 6.165 13.514 -11.664 1.00 92.69 118 SER A C 1
ATOM 1003 O O . SER A 1 118 ? 5.974 14.255 -12.623 1.00 92.69 118 SER A O 1
ATOM 1005 N N . GLN A 1 119 ? 7.394 13.105 -11.321 1.00 92.00 119 GLN A N 1
ATOM 1006 C CA . GLN A 1 119 ? 8.615 13.518 -12.026 1.00 92.00 119 GLN A CA 1
ATOM 1007 C C . GLN A 1 119 ? 8.581 13.155 -13.521 1.00 92.00 119 GLN A C 1
ATOM 1009 O O . GLN A 1 119 ? 9.052 13.933 -14.347 1.00 92.00 119 GLN A O 1
ATOM 1014 N N . LEU A 1 120 ? 7.943 12.035 -13.889 1.00 88.88 120 LEU A N 1
ATOM 1015 C CA . LEU A 1 120 ? 7.778 11.612 -15.288 1.00 88.88 120 LEU A CA 1
ATOM 1016 C C . LEU A 1 120 ? 6.878 12.547 -16.110 1.00 88.88 120 LEU A C 1
ATOM 1018 O O . LEU A 1 120 ? 6.892 12.477 -17.336 1.00 88.88 120 LEU A O 1
ATOM 1022 N N . LEU A 1 121 ? 6.065 13.389 -15.462 1.00 87.44 121 LEU A N 1
ATOM 1023 C CA . LEU A 1 121 ? 5.219 14.362 -16.157 1.00 87.44 121 LEU A CA 1
ATOM 1024 C C . LEU A 1 121 ? 5.974 15.644 -16.519 1.00 87.44 121 LEU A C 1
ATOM 1026 O O . LEU A 1 121 ? 5.576 16.326 -17.460 1.00 87.44 121 LEU A O 1
ATOM 1030 N N . PHE A 1 122 ? 7.044 15.959 -15.786 1.00 87.38 122 PHE A N 1
ATOM 1031 C CA . PHE A 1 122 ? 7.811 17.198 -15.943 1.00 87.38 122 PHE A CA 1
ATOM 1032 C C . PHE A 1 122 ? 9.179 16.991 -16.602 1.00 87.38 122 PHE A C 1
ATOM 1034 O O . PHE A 1 122 ? 9.822 17.965 -16.975 1.00 87.38 122 PHE A O 1
ATOM 1041 N N . THR A 1 123 ? 9.648 15.747 -16.726 1.00 85.69 123 THR A N 1
ATOM 1042 C CA . THR A 1 123 ? 10.917 15.408 -17.384 1.00 85.69 123 THR A CA 1
ATOM 1043 C C . THR A 1 123 ? 10.661 14.711 -18.714 1.00 85.69 123 THR A C 1
ATOM 1045 O O . THR A 1 123 ? 9.950 13.704 -18.761 1.00 85.69 123 THR A O 1
ATOM 1048 N N . ASP A 1 124 ? 11.282 15.209 -19.784 1.00 80.81 124 ASP A N 1
ATOM 1049 C CA . ASP A 1 124 ? 11.257 14.554 -21.089 1.00 80.81 124 ASP A CA 1
ATOM 1050 C C . ASP A 1 124 ? 12.058 13.251 -21.028 1.00 80.81 124 ASP A C 1
ATOM 1052 O O . ASP A 1 124 ? 13.287 13.227 -20.981 1.00 80.81 124 ASP A O 1
ATOM 1056 N N . CYS A 1 125 ? 11.329 12.142 -20.971 1.00 81.56 125 CYS A N 1
ATOM 1057 C CA . CYS A 1 125 ? 11.870 10.796 -20.966 1.00 81.56 125 CYS A CA 1
ATOM 1058 C C . CYS A 1 125 ? 11.049 9.918 -21.910 1.00 81.56 125 CYS A C 1
ATOM 1060 O O . CYS A 1 125 ? 9.853 10.139 -22.097 1.00 81.56 125 CYS A O 1
ATOM 1062 N N . ASP A 1 126 ? 11.679 8.878 -22.458 1.00 83.00 126 ASP A N 1
ATOM 1063 C CA . ASP A 1 126 ? 11.056 7.924 -23.390 1.00 83.00 126 ASP A CA 1
ATOM 1064 C C . ASP A 1 126 ? 10.100 6.932 -22.683 1.00 83.00 126 ASP A C 1
ATOM 1066 O O . ASP A 1 126 ? 9.907 5.783 -23.082 1.00 83.00 126 ASP A O 1
ATOM 1070 N N . TYR A 1 127 ? 9.525 7.360 -21.556 1.00 84.25 127 TYR A N 1
ATOM 1071 C CA . TYR A 1 127 ? 8.599 6.581 -20.756 1.00 84.25 127 TYR A CA 1
ATOM 1072 C C . TYR A 1 127 ? 7.155 6.844 -21.204 1.00 84.25 127 TYR A C 1
ATOM 1074 O O . TYR A 1 127 ? 6.761 8.001 -21.382 1.00 84.25 127 TYR A O 1
ATOM 1082 N N . PRO A 1 128 ? 6.306 5.808 -21.329 1.00 87.00 128 PRO A N 1
ATOM 1083 C CA . PRO A 1 128 ? 4.926 5.994 -21.763 1.00 87.00 128 PRO A CA 1
ATOM 1084 C C . PRO A 1 128 ? 4.132 6.849 -20.760 1.00 87.00 128 PRO A C 1
ATOM 1086 O O . PRO A 1 128 ? 3.753 6.382 -19.682 1.00 87.00 128 PRO A O 1
ATOM 1089 N N . LYS A 1 129 ? 3.812 8.096 -21.143 1.00 86.31 129 LYS A N 1
ATOM 1090 C CA . LYS A 1 129 ? 3.067 9.062 -20.305 1.00 86.31 129 LYS A CA 1
ATOM 1091 C C . LYS A 1 129 ? 1.717 8.516 -19.827 1.00 86.31 129 LYS A C 1
ATOM 1093 O O . LYS A 1 129 ? 1.320 8.769 -18.694 1.00 86.31 129 LYS A O 1
ATOM 1098 N N . ALA A 1 130 ? 1.040 7.709 -20.648 1.00 88.69 130 ALA A N 1
ATOM 1099 C CA . ALA A 1 130 ? -0.208 7.042 -20.269 1.00 88.69 130 ALA A CA 1
ATOM 1100 C C . ALA A 1 130 ? -0.043 6.141 -19.031 1.00 88.69 130 ALA A C 1
ATOM 1102 O O . ALA A 1 130 ? -0.893 6.129 -18.143 1.00 88.69 130 ALA A O 1
ATOM 1103 N N . PHE A 1 131 ? 1.080 5.427 -18.930 1.00 87.44 131 PHE A N 1
ATOM 1104 C CA . PHE A 1 131 ? 1.351 4.552 -17.794 1.00 87.44 131 PHE A CA 1
ATOM 1105 C C . PHE A 1 131 ? 1.779 5.342 -16.545 1.00 87.44 131 PHE A C 1
ATOM 1107 O O . PHE A 1 131 ? 1.443 4.957 -15.427 1.00 87.44 131 PHE A O 1
ATOM 1114 N N . ALA A 1 132 ? 2.441 6.493 -16.713 1.00 89.50 132 ALA A N 1
ATOM 1115 C CA . ALA A 1 132 ? 2.696 7.421 -15.608 1.00 89.50 132 ALA A CA 1
ATOM 1116 C C . ALA A 1 132 ? 1.382 7.953 -14.999 1.00 89.50 132 ALA A C 1
ATOM 1118 O O . ALA A 1 132 ? 1.190 7.878 -13.784 1.00 89.50 132 ALA A O 1
ATOM 1119 N N . TRP A 1 133 ? 0.436 8.393 -15.838 1.00 91.12 133 TRP A N 1
ATOM 1120 C CA . TRP A 1 133 ? -0.909 8.791 -15.401 1.00 91.12 133 TRP A CA 1
ATOM 1121 C C . TRP A 1 133 ? -1.661 7.657 -14.702 1.00 91.12 133 TRP A C 1
ATOM 1123 O O . TRP A 1 133 ? -2.300 7.879 -13.675 1.00 91.12 133 TRP A O 1
ATOM 1133 N N . PHE A 1 134 ? -1.541 6.431 -15.212 1.00 91.62 134 PHE A N 1
ATOM 1134 C CA . PHE A 1 134 ? -2.139 5.250 -14.595 1.00 91.62 134 PHE A CA 1
ATOM 1135 C C . PHE A 1 134 ? -1.613 4.996 -13.172 1.00 91.62 134 PHE A C 1
ATOM 1137 O O . PHE A 1 134 ? -2.413 4.752 -12.264 1.00 91.62 134 PHE A O 1
ATOM 1144 N N . ILE A 1 135 ? -0.294 5.105 -12.956 1.00 90.94 135 ILE A N 1
ATOM 1145 C CA . ILE A 1 135 ? 0.327 4.987 -11.625 1.00 90.94 135 ILE A CA 1
ATOM 1146 C C . ILE A 1 135 ? -0.166 6.101 -10.695 1.00 90.94 135 ILE A C 1
ATOM 1148 O O . ILE A 1 135 ? -0.538 5.821 -9.555 1.00 90.94 135 ILE A O 1
ATOM 1152 N N . LEU A 1 136 ? -0.202 7.349 -11.170 1.00 93.44 136 LEU A N 1
ATOM 1153 C CA . LEU A 1 136 ? -0.663 8.493 -10.376 1.00 93.44 136 LEU A CA 1
ATOM 1154 C C . LEU A 1 136 ? -2.121 8.329 -9.941 1.00 93.44 136 LEU A C 1
ATOM 1156 O O . LEU A 1 136 ? -2.436 8.508 -8.765 1.00 93.44 136 LEU A O 1
ATOM 1160 N N . MET A 1 137 ? -2.997 7.913 -10.857 1.00 94.75 137 MET A N 1
ATOM 1161 C CA . MET A 1 137 ? -4.401 7.637 -10.556 1.00 94.75 137 MET A CA 1
ATOM 1162 C C . MET A 1 137 ? -4.551 6.535 -9.497 1.00 94.75 137 MET A C 1
ATOM 1164 O O . MET A 1 137 ? -5.337 6.689 -8.563 1.00 94.75 137 MET A O 1
ATOM 1168 N N . HIS A 1 138 ? -3.767 5.454 -9.589 1.00 93.00 138 HIS A N 1
ATOM 1169 C CA . HIS A 1 138 ? -3.765 4.391 -8.578 1.00 93.00 138 HIS A CA 1
ATOM 1170 C C . HIS A 1 138 ? -3.277 4.888 -7.214 1.00 93.00 138 HIS A C 1
ATOM 1172 O O . HIS A 1 138 ? -3.889 4.567 -6.195 1.00 93.00 138 HIS A O 1
ATOM 1178 N N . ALA A 1 139 ? -2.208 5.689 -7.179 1.00 94.25 139 ALA A N 1
ATOM 1179 C CA . ALA A 1 139 ? -1.686 6.256 -5.938 1.00 94.25 139 ALA A CA 1
ATOM 1180 C C . ALA A 1 139 ? -2.739 7.125 -5.232 1.00 94.25 139 ALA A C 1
ATOM 1182 O O . ALA A 1 139 ? -2.944 6.981 -4.027 1.00 94.25 139 ALA A O 1
ATOM 1183 N N . VAL A 1 140 ? -3.461 7.963 -5.985 1.00 95.69 140 VAL A N 1
ATOM 1184 C CA . VAL A 1 140 ? -4.548 8.802 -5.458 1.00 95.69 140 VAL A CA 1
ATOM 1185 C C . VAL A 1 140 ? -5.723 7.954 -4.964 1.00 95.69 140 VAL A C 1
ATOM 1187 O O . VAL A 1 140 ? -6.181 8.146 -3.836 1.00 95.69 140 VAL A O 1
ATOM 1190 N N . LEU A 1 141 ? -6.186 6.986 -5.763 1.00 94.44 141 LEU A N 1
ATOM 1191 C CA . LEU A 1 141 ? -7.280 6.082 -5.393 1.00 94.44 141 LEU A CA 1
ATOM 1192 C C . LEU A 1 141 ? -6.986 5.365 -4.069 1.00 94.44 141 LEU A C 1
ATOM 1194 O O . LEU A 1 141 ? -7.798 5.406 -3.141 1.00 94.44 141 LEU A O 1
ATOM 1198 N N . PHE A 1 142 ? -5.816 4.734 -3.959 1.00 93.69 142 PHE A N 1
ATOM 1199 C CA . PHE A 1 142 ? -5.453 4.006 -2.749 1.00 93.69 142 PHE A CA 1
ATOM 1200 C C . PHE A 1 142 ? -5.227 4.926 -1.561 1.00 93.69 142 PHE A C 1
ATOM 1202 O O . PHE A 1 142 ? -5.671 4.591 -0.464 1.00 93.69 142 PHE A O 1
ATOM 1209 N N . TYR A 1 143 ? -4.633 6.103 -1.760 1.00 95.56 143 TYR A N 1
ATOM 1210 C CA . TYR A 1 143 ? -4.499 7.083 -0.689 1.00 95.56 143 TYR A CA 1
ATOM 1211 C C . TYR A 1 143 ? -5.860 7.437 -0.074 1.00 95.56 143 TYR A C 1
ATOM 1213 O O . TYR A 1 143 ? -6.010 7.382 1.147 1.00 95.56 143 TYR A O 1
ATOM 1221 N N . PHE A 1 144 ? -6.878 7.721 -0.893 1.00 95.12 144 PHE A N 1
ATOM 1222 C CA . PHE A 1 144 ? -8.217 8.040 -0.391 1.00 95.12 144 PHE A CA 1
ATOM 1223 C C . PHE A 1 144 ? -8.900 6.857 0.295 1.00 95.12 144 PHE A C 1
ATOM 1225 O O . PHE A 1 144 ? -9.522 7.042 1.345 1.00 95.12 144 PHE A O 1
ATOM 1232 N N . LEU A 1 145 ? -8.769 5.644 -0.246 1.00 91.62 145 LEU A N 1
ATOM 1233 C CA . LEU A 1 145 ? -9.329 4.450 0.388 1.00 91.62 145 LEU A CA 1
ATOM 1234 C C . LEU A 1 145 ? -8.688 4.197 1.763 1.00 91.62 145 LEU A C 1
ATOM 1236 O O . LEU A 1 145 ? -9.401 3.954 2.741 1.00 91.62 145 LEU A O 1
ATOM 1240 N N . PHE A 1 146 ? -7.363 4.324 1.868 1.00 92.75 146 PHE A N 1
ATOM 1241 C CA . PHE A 1 146 ? -6.638 4.192 3.133 1.00 92.75 146 PHE A CA 1
ATOM 1242 C C . PHE A 1 146 ? -6.948 5.329 4.108 1.00 92.75 146 PHE A C 1
ATOM 1244 O O . PHE A 1 146 ? -7.123 5.079 5.299 1.00 92.75 146 PHE A O 1
ATOM 1251 N N . TYR A 1 147 ? -7.085 6.561 3.621 1.00 93.75 147 TYR A N 1
ATOM 1252 C CA . TYR A 1 147 ? -7.488 7.702 4.438 1.00 93.75 147 TYR A CA 1
ATOM 1253 C C . TYR A 1 147 ? -8.897 7.515 5.017 1.00 93.75 147 TYR A C 1
ATOM 1255 O O . TYR A 1 147 ? -9.120 7.746 6.209 1.00 93.75 147 TYR A O 1
ATOM 1263 N N . ASN A 1 148 ? -9.848 7.044 4.205 1.00 92.56 148 ASN A N 1
ATOM 1264 C CA . ASN A 1 148 ? -11.203 6.742 4.662 1.00 92.56 148 ASN A CA 1
ATOM 1265 C C . ASN A 1 148 ? -11.189 5.623 5.716 1.00 92.56 148 ASN A C 1
ATOM 1267 O O . ASN A 1 148 ? -11.728 5.794 6.813 1.00 92.56 148 ASN A O 1
ATOM 1271 N N . PHE A 1 149 ? -10.474 4.528 5.437 1.00 90.44 149 PHE A N 1
ATOM 1272 C CA . PHE A 1 149 ? -10.267 3.443 6.395 1.00 90.44 149 PHE A CA 1
ATOM 1273 C C . PHE A 1 149 ? -9.659 3.944 7.713 1.00 90.44 149 PHE A C 1
ATOM 1275 O O . PHE A 1 149 ? -10.133 3.577 8.792 1.00 90.44 149 PHE A O 1
ATOM 1282 N N . TYR A 1 150 ? -8.656 4.820 7.648 1.00 91.06 150 TYR A N 1
ATOM 1283 C CA . TYR A 1 150 ? -8.005 5.399 8.817 1.00 91.06 150 TYR A CA 1
ATOM 1284 C C . TYR A 1 150 ? -8.979 6.247 9.648 1.00 91.06 150 TYR A C 1
ATOM 1286 O O . TYR A 1 150 ? -9.107 6.052 10.861 1.00 91.06 150 TYR A O 1
ATOM 1294 N N . LYS A 1 151 ? -9.728 7.146 9.000 1.00 90.81 151 LYS A N 1
ATOM 1295 C CA . LYS A 1 151 ? -10.720 8.006 9.660 1.00 90.81 151 LYS A CA 1
ATOM 1296 C C . LYS A 1 151 ? -11.821 7.182 10.328 1.00 90.81 151 LYS A C 1
ATOM 1298 O O . LYS A 1 151 ? -12.229 7.486 11.451 1.00 90.81 151 LYS A O 1
ATOM 1303 N N . GLN A 1 152 ? -12.298 6.136 9.656 1.00 88.69 152 GLN A N 1
ATOM 1304 C CA . GLN A 1 152 ? -13.334 5.254 10.186 1.00 88.69 152 GLN A CA 1
ATOM 1305 C C . GLN A 1 152 ? -12.828 4.400 11.353 1.00 88.69 152 GLN A C 1
ATOM 1307 O O . GLN A 1 152 ? -13.525 4.280 12.360 1.00 88.69 152 GLN A O 1
ATOM 1312 N N . SER A 1 153 ? -11.619 3.848 11.246 1.00 86.94 153 SER A N 1
ATOM 1313 C CA . SER A 1 153 ? -11.079 2.892 12.219 1.00 86.94 153 SER A CA 1
ATOM 1314 C C . SER A 1 153 ? -10.513 3.551 13.475 1.00 86.94 153 SER A C 1
ATOM 1316 O O . SER A 1 153 ? -10.647 2.994 14.568 1.00 86.94 153 SER A O 1
ATOM 1318 N N . TYR A 1 154 ? -9.887 4.723 13.336 1.00 86.88 154 TYR A N 1
ATOM 1319 C CA . TYR A 1 154 ? -9.147 5.367 14.423 1.00 86.88 154 TYR A CA 1
ATOM 1320 C C . TYR A 1 154 ? -9.840 6.640 14.912 1.00 86.88 154 TYR A C 1
ATOM 1322 O O . TYR A 1 154 ? -10.182 6.725 16.087 1.00 86.88 154 TYR A O 1
ATOM 1330 N N . THR A 1 155 ? -10.150 7.596 14.034 1.00 85.56 155 THR A N 1
ATOM 1331 C CA . THR A 1 155 ? -10.715 8.889 14.463 1.00 85.56 155 THR A CA 1
ATOM 1332 C C . THR A 1 155 ? -12.134 8.758 15.021 1.00 85.56 155 THR A C 1
ATOM 1334 O O . THR A 1 155 ? -12.411 9.229 16.123 1.00 85.56 155 THR A O 1
ATOM 1337 N N . LYS A 1 156 ? -13.049 8.085 14.307 1.00 83.50 156 LYS A N 1
ATOM 1338 C CA . LYS A 1 156 ? -14.436 7.910 14.786 1.00 83.50 156 LYS A CA 1
ATOM 1339 C C . LYS A 1 156 ? -14.500 7.093 16.081 1.00 83.50 156 LYS A C 1
ATOM 1341 O O . LYS A 1 156 ? -15.329 7.371 16.946 1.00 83.50 156 LYS A O 1
ATOM 1346 N N . ARG A 1 157 ? -13.610 6.106 16.228 1.00 80.31 157 ARG A N 1
ATOM 1347 C CA . ARG A 1 157 ? -13.525 5.264 17.426 1.00 80.31 157 ARG A CA 1
ATOM 1348 C C . ARG A 1 157 ? -13.024 6.048 18.638 1.00 80.31 157 ARG A C 1
ATOM 1350 O O . ARG A 1 157 ? -13.646 5.954 19.693 1.00 80.31 157 ARG A O 1
ATOM 1357 N N . GLU A 1 158 ? -11.970 6.847 18.475 1.00 83.31 158 GLU A N 1
ATOM 1358 C CA . GLU A 1 158 ? -11.442 7.724 19.529 1.00 83.31 158 GLU A CA 1
ATOM 1359 C C . GLU A 1 158 ? -12.508 8.730 20.004 1.00 83.31 158 GLU A C 1
ATOM 1361 O O . GLU A 1 158 ? -12.704 8.904 21.205 1.00 83.31 158 GLU A O 1
ATOM 1366 N N . VAL A 1 159 ? -13.260 9.348 19.083 1.00 84.44 159 VAL A N 1
ATOM 1367 C CA . VAL A 1 159 ? -14.349 10.282 19.431 1.00 84.44 159 VAL A CA 1
ATOM 1368 C C . VAL A 1 159 ? -15.473 9.578 20.194 1.00 84.44 159 VAL A C 1
ATOM 1370 O O . VAL A 1 159 ? -15.902 10.073 21.235 1.00 84.44 159 VAL A O 1
ATOM 1373 N N . LYS A 1 160 ? -15.921 8.402 19.732 1.00 85.12 160 LYS A N 1
ATOM 1374 C CA . LYS A 1 160 ? -16.966 7.626 20.420 1.00 85.12 160 LYS A CA 1
ATOM 1375 C C . LYS A 1 160 ? -16.544 7.255 21.843 1.00 85.12 160 LYS A C 1
ATOM 1377 O O . LYS A 1 160 ? -17.340 7.399 22.763 1.00 85.12 160 LYS A O 1
ATOM 1382 N N . GLN A 1 161 ? -15.292 6.834 22.031 1.00 86.06 161 GLN A N 1
ATOM 1383 C CA . GLN A 1 161 ? -14.747 6.515 23.353 1.00 86.06 161 GLN A CA 1
ATOM 1384 C C . GLN A 1 161 ? -14.732 7.737 24.278 1.00 86.06 161 GLN A C 1
ATOM 1386 O O . GLN A 1 161 ? -15.165 7.627 25.422 1.00 86.06 161 GLN A O 1
ATOM 1391 N N . LYS A 1 162 ? -14.319 8.909 23.778 1.00 88.06 162 LYS A N 1
ATOM 1392 C CA . LYS A 1 162 ? -14.339 10.162 24.552 1.00 88.06 162 LYS A CA 1
ATOM 1393 C C . LYS A 1 162 ? -15.755 10.586 24.952 1.00 88.06 162 LYS A C 1
ATOM 1395 O O . LYS A 1 162 ? -15.958 10.991 26.090 1.00 88.06 162 LYS A O 1
ATOM 1400 N N . ILE A 1 163 ? -16.734 10.461 24.052 1.00 90.31 163 ILE A N 1
ATOM 1401 C CA . ILE A 1 163 ? -18.144 10.777 24.346 1.00 90.31 163 ILE A CA 1
ATOM 1402 C C . ILE A 1 163 ? -18.710 9.812 25.394 1.00 90.31 163 ILE A C 1
ATOM 1404 O O . ILE A 1 163 ? -19.352 10.251 26.344 1.00 90.31 163 ILE A O 1
ATOM 1408 N N . SER A 1 164 ? -18.459 8.506 25.251 1.00 88.50 164 SER A N 1
ATOM 1409 C CA . SER A 1 164 ? -18.905 7.509 26.230 1.00 88.50 164 SER A CA 1
ATOM 1410 C C . SER A 1 164 ? -18.268 7.712 27.605 1.00 88.50 164 SER A C 1
ATOM 1412 O O . SER A 1 164 ? -18.949 7.502 28.603 1.00 88.50 164 SER A O 1
ATOM 1414 N N . GLN A 1 165 ? -17.001 8.135 27.663 1.00 88.56 165 GLN A N 1
ATOM 1415 C CA . GLN A 1 165 ? -16.340 8.462 28.926 1.00 88.56 165 GLN A CA 1
ATOM 1416 C C . GLN A 1 165 ? -16.956 9.706 29.566 1.00 88.56 165 GLN A C 1
ATOM 1418 O O . GLN A 1 165 ? -17.376 9.641 30.712 1.00 88.56 165 GLN A O 1
ATOM 1423 N N . LYS A 1 166 ? -17.125 10.791 28.799 1.00 90.31 166 LYS A N 1
ATOM 1424 C CA . LYS A 1 166 ? -17.755 12.018 29.296 1.00 90.31 166 LYS A CA 1
ATOM 1425 C C . LYS A 1 166 ? -19.157 11.761 29.859 1.00 90.31 166 LYS A C 1
ATOM 1427 O O . LYS A 1 166 ? -19.488 12.287 30.910 1.00 90.31 166 LYS A O 1
ATOM 1432 N N . LYS A 1 167 ? -19.958 10.921 29.190 1.00 89.81 167 LYS A N 1
ATOM 1433 C CA . LYS A 1 167 ? -21.290 10.544 29.684 1.00 89.81 167 LYS A CA 1
ATOM 1434 C C . LYS A 1 167 ? -21.221 9.831 31.039 1.00 89.81 167 LYS A C 1
ATOM 1436 O O . LYS A 1 167 ? -22.005 10.160 31.916 1.00 89.81 167 LYS A O 1
ATOM 1441 N N . LYS A 1 168 ? -20.278 8.898 31.219 1.00 87.94 168 LYS A N 1
ATOM 1442 C CA . LYS A 1 168 ? -20.068 8.237 32.518 1.00 87.94 168 LYS A CA 1
ATOM 1443 C C . LYS A 1 168 ? -19.658 9.234 33.598 1.00 87.94 168 LYS A C 1
ATOM 1445 O O . LYS A 1 168 ? -20.236 9.213 34.673 1.00 87.94 168 LYS A O 1
ATOM 1450 N N . ASP A 1 169 ? -18.725 10.129 33.285 1.00 88.94 169 ASP A N 1
ATOM 1451 C CA . ASP A 1 169 ? -18.256 11.139 34.236 1.00 88.94 169 ASP A CA 1
ATOM 1452 C C . ASP A 1 169 ? -19.396 12.107 34.641 1.00 88.94 169 ASP A C 1
ATOM 1454 O O . ASP A 1 169 ? -19.507 12.494 35.807 1.00 88.94 169 ASP A O 1
ATOM 1458 N N . ASP A 1 170 ? -20.270 12.479 33.695 1.00 89.88 170 ASP A N 1
ATOM 1459 C CA . ASP A 1 170 ? -21.453 13.315 33.941 1.00 89.88 170 ASP A CA 1
ATOM 1460 C C . ASP A 1 170 ? -22.521 12.575 34.778 1.00 89.88 170 ASP A C 1
ATOM 1462 O O . ASP A 1 170 ? -23.083 13.169 35.705 1.00 89.88 170 ASP A O 1
ATOM 1466 N N . ASP A 1 171 ? -22.766 11.287 34.502 1.00 88.44 171 ASP A N 1
ATOM 1467 C CA . ASP A 1 171 ? -23.692 10.429 35.260 1.00 88.44 171 ASP A CA 1
ATOM 1468 C C . ASP A 1 171 ? -23.191 10.212 36.706 1.00 88.44 171 ASP A C 1
ATOM 1470 O O . ASP A 1 171 ? -23.949 10.403 37.663 1.00 88.44 171 ASP A O 1
ATOM 1474 N N . ASP A 1 172 ? -21.899 9.919 36.891 1.00 87.50 172 ASP A N 1
ATOM 1475 C CA . ASP A 1 172 ? -21.261 9.771 38.208 1.00 87.50 172 ASP A CA 1
ATOM 1476 C C . ASP A 1 172 ? -21.342 11.081 39.010 1.00 87.50 172 ASP A C 1
ATOM 1478 O O . ASP A 1 172 ? -21.655 11.089 40.206 1.00 87.50 172 ASP A O 1
ATOM 1482 N N . ARG A 1 173 ? -21.130 12.227 38.348 1.00 86.25 173 ARG A N 1
ATOM 1483 C CA . ARG A 1 173 ? -21.276 13.553 38.964 1.00 86.25 173 ARG A CA 1
ATOM 1484 C C . ARG A 1 173 ? -22.725 13.871 39.333 1.00 86.25 173 ARG A C 1
ATOM 1486 O O . ARG A 1 173 ? -22.954 14.569 40.324 1.00 86.25 173 ARG A O 1
ATOM 1493 N N . ALA A 1 174 ? -23.701 13.422 38.546 1.00 83.50 174 ALA A N 1
ATOM 1494 C CA . ALA A 1 174 ? -25.116 13.591 38.860 1.00 83.50 174 ALA A CA 1
ATOM 1495 C C . ALA A 1 174 ? -25.526 12.746 40.074 1.00 83.50 174 ALA A C 1
ATOM 1497 O O . ALA A 1 174 ? -26.227 13.260 40.945 1.00 83.50 174 ALA A O 1
ATOM 1498 N N . HIS A 1 175 ? -25.036 11.507 40.171 1.00 82.00 175 HIS A N 1
ATOM 1499 C CA . HIS A 1 175 ? -25.324 10.601 41.284 1.00 82.00 175 HIS A CA 1
ATOM 1500 C C . HIS A 1 175 ? -24.706 11.062 42.614 1.00 82.00 175 HIS A C 1
ATOM 1502 O O . HIS A 1 175 ? -25.354 10.987 43.652 1.00 82.00 175 HIS A O 1
ATOM 1508 N N . ASN A 1 176 ? -23.489 11.618 42.587 1.00 78.44 176 ASN A N 1
ATOM 1509 C CA . ASN A 1 176 ? -22.815 12.143 43.783 1.00 78.44 176 ASN A CA 1
ATOM 1510 C C . ASN A 1 176 ? -23.243 13.567 44.178 1.00 78.44 176 ASN A C 1
ATOM 1512 O O . ASN A 1 176 ? -22.677 14.154 45.106 1.00 78.44 176 ASN A O 1
ATOM 1516 N N . ARG A 1 177 ? -24.210 14.171 43.478 1.00 76.06 177 ARG A N 1
ATOM 1517 C CA . ARG A 1 177 ? -24.679 15.513 43.822 1.00 76.06 177 ARG A CA 1
ATOM 1518 C C . ARG A 1 177 ? -25.509 15.425 45.112 1.00 76.06 177 ARG A C 1
ATOM 1520 O O . ARG A 1 177 ? -26.463 14.650 45.147 1.00 76.06 177 ARG A O 1
ATOM 1527 N N . PRO A 1 178 ? -25.207 16.214 46.162 1.00 70.75 178 PRO A N 1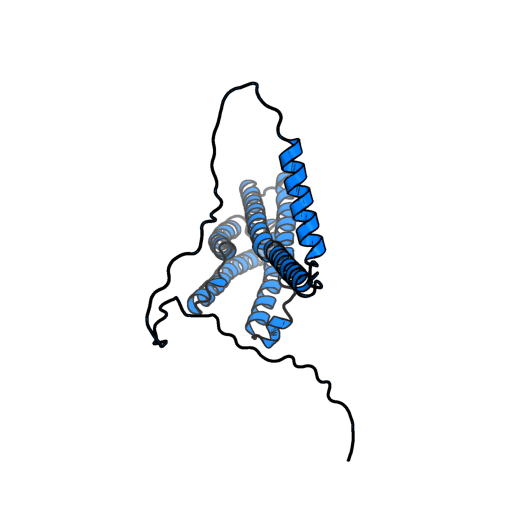
ATOM 1528 C CA . PRO A 1 178 ? -26.020 16.204 47.370 1.00 70.75 178 PRO A CA 1
ATOM 1529 C C . PRO A 1 178 ? -27.458 16.575 47.006 1.00 70.75 178 PRO A C 1
ATOM 1531 O O . PRO A 1 178 ? -27.706 17.639 46.427 1.00 70.75 178 PRO A O 1
ATOM 1534 N N . VAL A 1 179 ? -28.395 15.678 47.320 1.00 70.88 179 VAL A N 1
ATOM 1535 C CA . VAL A 1 179 ? -29.827 15.921 47.150 1.00 70.88 179 VAL A CA 1
ATOM 1536 C C . VAL A 1 179 ? -30.180 17.102 48.045 1.00 70.88 179 VAL A C 1
ATOM 1538 O O . VAL A 1 179 ? -30.211 16.984 49.269 1.00 70.88 179 VAL A O 1
ATOM 1541 N N . ARG A 1 180 ? -30.409 18.274 47.443 1.00 69.56 180 ARG A N 1
ATOM 1542 C CA . ARG A 1 180 ? -30.984 19.409 48.165 1.00 69.56 180 ARG A CA 1
ATOM 1543 C C . ARG A 1 180 ? -32.416 19.030 48.513 1.00 69.56 180 ARG A C 1
ATOM 1545 O O . ARG A 1 180 ? -33.291 19.058 47.651 1.00 69.56 180 ARG A O 1
ATOM 1552 N N . VAL A 1 181 ? -32.639 18.653 49.766 1.00 68.31 181 VAL A N 1
ATOM 1553 C CA . VAL A 1 181 ? -33.983 18.555 50.330 1.00 68.31 181 VAL A CA 1
ATOM 1554 C C . VAL A 1 181 ? -34.514 19.983 50.389 1.00 68.31 181 VAL A C 1
ATOM 1556 O O . VAL A 1 181 ? -34.114 20.765 51.246 1.00 68.31 181 VAL A O 1
ATOM 1559 N N . ILE A 1 182 ? -35.335 20.352 49.406 1.00 71.94 182 ILE A N 1
ATOM 1560 C CA . ILE A 1 182 ? -36.020 21.644 49.402 1.00 71.94 182 ILE A CA 1
ATOM 1561 C C . ILE A 1 182 ? -36.958 21.634 50.604 1.00 71.94 182 ILE A C 1
ATOM 1563 O O . ILE A 1 182 ? -37.833 20.769 50.699 1.00 71.94 182 ILE A O 1
ATOM 1567 N N . SER A 1 183 ? -36.759 22.573 51.524 1.00 69.62 183 SER A N 1
ATOM 1568 C CA . SER A 1 183 ? -37.644 22.716 52.677 1.00 69.62 183 SER A CA 1
ATOM 1569 C C . SER A 1 183 ? -39.063 23.066 52.211 1.00 69.62 183 SER A C 1
ATOM 1571 O O . SER A 1 183 ? -39.251 23.778 51.220 1.00 69.62 183 SER A O 1
ATOM 1573 N N . GLU A 1 184 ? -40.090 22.587 52.914 1.00 67.81 184 GLU A N 1
ATOM 1574 C CA . GLU A 1 184 ? -41.493 22.873 52.565 1.00 67.81 184 GLU A CA 1
ATOM 1575 C C . GLU A 1 184 ? -41.779 24.387 52.494 1.00 67.81 184 GLU A C 1
ATOM 1577 O O . GLU A 1 184 ? -42.551 24.837 51.643 1.00 67.81 184 GLU A O 1
ATOM 1582 N N . ALA A 1 185 ? -41.054 25.179 53.294 1.00 64.44 185 ALA A N 1
ATOM 1583 C CA . ALA A 1 185 ? -41.090 26.639 53.291 1.00 64.44 185 ALA A CA 1
ATOM 1584 C C . ALA A 1 185 ? -40.611 27.264 51.961 1.00 64.44 185 ALA A C 1
ATOM 1586 O O . ALA A 1 185 ? -41.247 28.182 51.438 1.00 64.44 185 ALA A O 1
ATOM 1587 N N . GLU A 1 186 ? -39.528 26.756 51.361 1.00 66.44 186 GLU A N 1
ATOM 1588 C CA . GLU A 1 186 ? -39.055 27.217 50.045 1.00 66.44 186 GLU A CA 1
ATOM 1589 C C . GLU A 1 186 ? -40.026 26.830 48.923 1.00 66.44 186 GLU A C 1
ATOM 1591 O O . GLU A 1 186 ? -40.248 27.607 47.990 1.00 66.44 186 GLU A O 1
ATOM 1596 N N . ARG A 1 187 ? -40.668 25.660 49.034 1.00 66.19 187 ARG A N 1
ATOM 1597 C CA . ARG A 1 187 ? -41.672 25.191 48.068 1.00 66.19 187 ARG A CA 1
ATOM 1598 C C . ARG A 1 187 ? -42.930 26.067 48.081 1.00 66.19 187 ARG A C 1
ATOM 1600 O O . ARG A 1 187 ? -43.455 26.389 47.015 1.00 66.19 187 ARG A O 1
ATOM 1607 N N . GLN A 1 188 ? -43.387 26.496 49.260 1.00 68.06 188 GLN A N 1
ATOM 1608 C CA . GLN A 1 188 ? -44.499 27.445 49.406 1.00 68.06 188 GLN A CA 1
ATOM 1609 C C . GLN A 1 188 ? -44.149 28.844 48.896 1.00 68.06 188 GLN A C 1
ATOM 1611 O O . GLN A 1 188 ? -44.959 29.452 48.197 1.00 68.06 188 GLN A O 1
ATOM 1616 N N . LYS A 1 189 ? -42.936 29.336 49.173 1.00 71.06 189 LYS A N 1
ATOM 1617 C CA . LYS A 1 189 ? -42.471 30.632 48.662 1.00 71.06 189 LYS A CA 1
ATOM 1618 C C . LYS A 1 189 ? -42.417 30.653 47.134 1.00 71.06 189 LYS A C 1
ATOM 1620 O O . LYS A 1 189 ? -42.839 31.632 46.529 1.00 71.06 189 LYS A O 1
ATOM 1625 N N . ASN A 1 190 ? -41.963 29.563 46.513 1.00 67.50 190 ASN A N 1
ATOM 1626 C CA . ASN A 1 190 ? -41.927 29.451 45.058 1.00 67.50 190 ASN A CA 1
ATOM 1627 C C . ASN A 1 190 ? -43.352 29.417 44.469 1.00 67.50 190 ASN A C 1
ATOM 1629 O O . ASN A 1 190 ? -43.643 30.168 43.546 1.00 67.50 190 ASN A O 1
ATOM 1633 N N . LYS A 1 191 ? -44.286 28.651 45.061 1.00 69.75 191 LYS A N 1
ATOM 1634 C CA . LYS A 1 191 ? -45.711 28.673 44.661 1.00 69.75 191 LYS A CA 1
ATOM 1635 C C . LYS A 1 191 ? -46.342 30.069 44.778 1.00 69.75 191 LYS A C 1
ATOM 1637 O O . LYS A 1 191 ? -47.034 30.497 43.861 1.00 69.75 191 LYS A O 1
ATOM 1642 N N . SER A 1 192 ? -46.075 30.786 45.872 1.00 66.94 192 SER A N 1
ATOM 1643 C CA . SER A 1 192 ? -46.528 32.172 46.082 1.00 66.94 192 SER A CA 1
ATOM 1644 C C . SER A 1 192 ? -45.947 33.130 45.035 1.00 66.94 192 SER A C 1
ATOM 1646 O O . SER A 1 192 ? -46.669 33.950 44.475 1.00 66.94 192 SER A O 1
ATOM 1648 N N . PHE A 1 193 ? -44.664 32.987 44.703 1.00 72.25 193 PHE A N 1
ATOM 1649 C CA . PHE A 1 193 ? -44.006 33.799 43.683 1.00 72.25 193 PHE A CA 1
ATOM 1650 C C . PHE A 1 193 ? -44.628 33.613 42.288 1.00 72.25 193 PHE A C 1
ATOM 1652 O O . PHE A 1 193 ? -44.955 34.605 41.640 1.00 72.25 193 PHE A O 1
ATOM 1659 N N . TRP A 1 194 ? -44.874 32.371 41.852 1.00 64.38 194 TRP A N 1
ATOM 1660 C CA . TRP A 1 194 ? -45.533 32.097 40.565 1.00 64.38 194 TRP A CA 1
ATOM 1661 C C . TRP A 1 194 ? -46.995 32.553 40.540 1.00 64.38 194 TRP A C 1
ATOM 1663 O O . TRP A 1 194 ? -47.426 33.126 39.545 1.00 64.38 194 TRP A O 1
ATOM 1673 N N . SER A 1 195 ? -47.722 32.402 41.651 1.00 63.19 195 SER A N 1
ATOM 1674 C CA . SER A 1 195 ? -49.095 32.909 41.788 1.00 63.19 195 SER A CA 1
ATOM 1675 C C . SER A 1 195 ? -49.174 34.441 41.707 1.00 63.19 195 SER A C 1
ATOM 1677 O O . SER A 1 195 ? -50.136 34.984 41.166 1.00 63.19 195 SER A O 1
ATOM 1679 N N . ASN A 1 196 ? -48.168 35.149 42.227 1.00 62.69 196 ASN A N 1
ATOM 1680 C CA . ASN A 1 196 ? -48.077 36.607 42.132 1.00 62.69 196 ASN A CA 1
ATOM 1681 C C . ASN A 1 196 ? -47.618 37.068 40.737 1.00 62.69 196 ASN A C 1
ATOM 1683 O O . ASN A 1 196 ? -48.073 38.101 40.253 1.00 62.69 196 ASN A O 1
ATOM 1687 N N . MET A 1 197 ? -46.778 36.286 40.052 1.00 62.88 197 MET A N 1
ATOM 1688 C CA . MET A 1 197 ? -46.374 36.551 38.666 1.00 62.88 197 MET A CA 1
ATOM 1689 C C . MET A 1 197 ? -47.544 36.369 37.682 1.00 62.88 197 MET A C 1
ATOM 1691 O O . MET A 1 197 ? -47.722 37.184 36.779 1.00 62.88 197 MET A O 1
ATOM 1695 N N . SER A 1 198 ? -48.398 35.357 37.882 1.00 58.75 198 SER A N 1
ATOM 1696 C CA . SER A 1 198 ? -49.632 35.183 37.099 1.00 58.75 198 SER A CA 1
ATOM 1697 C C . SER A 1 198 ? -50.669 36.284 37.356 1.00 58.75 198 SER A C 1
ATOM 1699 O O . SER A 1 198 ? -51.477 36.577 36.484 1.00 58.75 198 SER A O 1
ATOM 1701 N N . LEU A 1 199 ? -50.635 36.944 38.520 1.00 57.62 199 LEU A N 1
ATOM 1702 C CA . LEU A 1 199 ? -51.490 38.105 38.810 1.00 57.62 199 LEU A CA 1
ATOM 1703 C C . LEU A 1 199 ? -51.012 39.387 38.109 1.00 57.62 199 LEU A C 1
ATOM 1705 O O . LEU A 1 199 ? -51.840 40.219 37.747 1.00 57.62 199 LEU A O 1
ATOM 1709 N N . LEU A 1 200 ? -49.704 39.525 37.863 1.00 55.38 200 LEU A N 1
ATOM 1710 C CA . LEU A 1 200 ? -49.098 40.678 37.179 1.00 55.38 200 LEU A CA 1
ATOM 1711 C C . LEU A 1 200 ? -49.200 40.627 35.642 1.00 55.38 200 LEU A C 1
ATOM 1713 O O . LEU A 1 200 ? -48.793 41.576 34.978 1.00 55.38 200 LEU A O 1
ATOM 1717 N N . THR A 1 201 ? -49.765 39.560 35.071 1.00 51.22 201 THR A N 1
ATOM 1718 C CA . THR A 1 201 ? -49.999 39.424 33.618 1.00 51.22 201 THR A CA 1
ATOM 1719 C C . THR A 1 201 ? -51.461 39.639 33.206 1.00 51.22 201 THR A C 1
ATOM 1721 O O . THR A 1 201 ? -51.787 39.540 32.026 1.00 51.22 201 THR A O 1
ATOM 1724 N N . ASN A 1 202 ? -52.337 40.042 34.136 1.00 46.72 202 ASN A N 1
ATOM 1725 C CA . ASN A 1 202 ? -53.706 40.466 33.826 1.00 46.72 202 ASN A CA 1
ATOM 1726 C C . ASN A 1 202 ? -53.746 41.911 33.295 1.00 46.72 202 ASN A C 1
ATOM 1728 O O . ASN A 1 202 ? -54.141 42.840 33.997 1.00 46.72 202 ASN A O 1
ATOM 1732 N N . ILE A 1 203 ? -53.357 42.090 32.032 1.00 47.22 203 ILE A N 1
ATOM 1733 C CA . ILE A 1 203 ? -53.734 43.255 31.222 1.00 47.22 203 ILE A CA 1
ATOM 1734 C C . ILE A 1 203 ? -54.874 42.813 30.289 1.00 47.22 203 ILE A C 1
ATOM 1736 O O . ILE A 1 203 ? -54.661 41.904 29.485 1.00 47.22 203 ILE A O 1
ATOM 1740 N N . PRO A 1 204 ? -56.076 43.417 30.346 1.00 43.16 204 PRO A N 1
ATOM 1741 C CA . PRO A 1 204 ? -57.147 43.092 29.415 1.00 43.16 204 PRO A CA 1
ATOM 1742 C C . PRO A 1 204 ? -57.052 43.906 28.109 1.00 43.16 204 PRO A C 1
ATOM 1744 O O . PRO A 1 204 ? -56.973 45.129 28.126 1.00 43.16 204 PRO A O 1
ATOM 1747 N N . CYS A 1 205 ? -57.168 43.176 26.995 1.00 38.09 205 CYS A N 1
ATOM 1748 C CA . CYS A 1 205 ? -57.722 43.542 25.679 1.00 38.09 205 CYS A CA 1
ATOM 1749 C C . CYS A 1 205 ? -57.058 44.625 24.798 1.00 38.09 205 CYS A C 1
ATOM 1751 O O . CYS A 1 205 ? -57.372 45.806 24.892 1.00 38.09 205 CYS A O 1
ATOM 1753 N N . PHE A 1 206 ? -56.375 44.160 23.742 1.00 32.34 206 PHE A N 1
ATOM 1754 C CA . PHE A 1 206 ? -56.819 44.390 22.355 1.00 32.34 206 PHE A CA 1
ATOM 1755 C C . PHE A 1 206 ? -56.465 43.150 21.494 1.00 32.34 206 PHE A C 1
ATOM 1757 O O . PHE A 1 206 ? -55.311 42.740 21.427 1.00 32.34 206 PHE A O 1
ATOM 1764 N N . LEU A 1 207 ? -57.494 42.519 20.919 1.00 37.16 207 LEU A N 1
ATOM 1765 C CA . LEU A 1 207 ? -57.505 41.392 19.952 1.00 37.16 207 LEU A CA 1
ATOM 1766 C C . LEU A 1 207 ? -56.946 41.812 18.559 1.00 37.16 207 LEU A C 1
ATOM 1768 O O . LEU A 1 207 ? -56.821 43.021 18.354 1.00 37.16 207 LEU A O 1
ATOM 1772 N N . PRO A 1 208 ? -56.783 40.933 17.528 1.00 45.69 208 PRO A N 1
ATOM 1773 C CA . PRO A 1 208 ? -56.733 39.455 17.474 1.00 45.69 208 PRO A CA 1
ATOM 1774 C C . PRO A 1 208 ? -55.643 38.840 16.530 1.00 45.69 208 PRO A C 1
ATOM 1776 O O . PRO A 1 208 ? -55.067 39.510 15.680 1.00 45.69 208 PRO A O 1
ATOM 1779 N N . ALA A 1 209 ? -55.547 37.501 16.606 1.00 32.94 209 ALA A N 1
ATOM 1780 C CA . ALA A 1 209 ? -55.431 36.517 15.506 1.00 32.94 209 ALA A CA 1
ATOM 1781 C C . ALA A 1 209 ? -54.057 35.920 15.092 1.00 32.94 209 ALA A C 1
ATOM 1783 O O . ALA A 1 209 ? -53.126 36.639 14.745 1.00 32.94 209 ALA A O 1
ATOM 1784 N N . VAL A 1 210 ? -54.091 34.573 14.958 1.00 34.03 210 VAL A N 1
ATOM 1785 C CA . VAL A 1 210 ? -53.224 33.644 14.180 1.00 34.03 210 VAL A CA 1
ATOM 1786 C C . VAL A 1 210 ? -51.912 33.238 14.886 1.00 34.03 210 VAL A C 1
ATOM 1788 O O . VAL A 1 210 ? -51.099 34.099 15.189 1.00 34.03 210 VAL A O 1
ATOM 1791 N N . THR A 1 211 ? -51.588 31.973 15.192 1.00 33.84 211 THR A N 1
ATOM 1792 C CA . THR A 1 211 ? -52.151 30.629 14.909 1.00 33.84 211 THR A CA 1
ATOM 1793 C C . THR A 1 211 ? -51.631 29.620 15.940 1.00 33.84 211 THR A C 1
ATOM 1795 O O . THR A 1 211 ? -50.560 29.819 16.512 1.00 33.84 211 THR A O 1
ATOM 1798 N N . ASP A 1 212 ? -52.390 28.535 16.090 1.00 32.28 212 ASP A N 1
ATOM 1799 C CA . ASP A 1 212 ? -52.111 27.284 16.806 1.00 32.28 212 ASP A CA 1
ATOM 1800 C C . ASP A 1 212 ? -50.718 26.689 16.531 1.00 32.28 212 ASP A C 1
ATOM 1802 O O . ASP A 1 212 ? -50.230 26.805 15.408 1.00 32.28 212 ASP A O 1
ATOM 1806 N N . VAL A 1 213 ? -50.125 26.013 17.528 1.00 31.64 213 VAL A N 1
ATOM 1807 C CA . VAL A 1 213 ? -49.800 24.566 17.500 1.00 31.64 213 VAL A CA 1
ATOM 1808 C C . VAL A 1 213 ? -49.640 24.068 18.948 1.00 31.64 213 VAL A C 1
ATOM 1810 O O . VAL A 1 213 ? -48.958 24.689 19.764 1.00 31.64 213 VAL A O 1
ATOM 1813 N N . ASP A 1 214 ? -50.309 22.949 19.213 1.00 30.64 214 ASP A N 1
ATOM 1814 C CA . ASP A 1 214 ? -50.447 22.173 20.447 1.00 30.64 214 ASP A CA 1
ATOM 1815 C C . ASP A 1 214 ? -49.148 21.565 21.017 1.00 30.64 214 ASP A C 1
ATOM 1817 O O . ASP A 1 214 ? -48.248 21.213 20.261 1.00 30.64 214 ASP A O 1
ATOM 1821 N N . GLU A 1 215 ? -49.106 21.374 22.345 1.00 31.55 215 GLU A N 1
ATOM 1822 C CA . GLU A 1 215 ? -48.717 20.131 23.063 1.00 31.55 215 GLU A CA 1
ATOM 1823 C C . GLU A 1 215 ? -48.684 20.433 24.575 1.00 31.55 215 GLU A C 1
ATOM 1825 O O . GLU A 1 215 ? -47.867 21.208 25.066 1.00 31.55 215 GLU A O 1
ATOM 1830 N N . ASP A 1 216 ? -49.763 20.100 25.279 1.00 27.30 216 ASP A N 1
ATOM 1831 C CA . ASP A 1 216 ? -49.962 18.861 26.052 1.00 27.30 216 ASP A CA 1
ATOM 1832 C C . ASP A 1 216 ? -49.274 18.885 27.428 1.00 27.30 216 ASP A C 1
ATOM 1834 O O . ASP A 1 216 ? -48.055 18.794 27.566 1.00 27.30 216 ASP A O 1
ATOM 1838 N N . SER A 1 217 ? -50.099 18.963 28.472 1.00 27.02 217 SER A N 1
ATOM 1839 C CA . SER A 1 217 ? -49.781 18.316 29.739 1.00 27.02 217 SER A CA 1
ATOM 1840 C C . SER A 1 217 ? -51.071 17.881 30.425 1.00 27.02 217 SER A C 1
ATOM 1842 O O . SER A 1 217 ? -51.759 18.665 31.080 1.00 27.02 217 SER A O 1
ATOM 1844 N N . SER A 1 218 ? -51.369 16.600 30.262 1.00 29.44 218 SER A N 1
ATOM 1845 C CA . SER A 1 218 ? -51.852 15.707 31.311 1.00 29.44 218 SER A CA 1
ATOM 1846 C C . SER A 1 218 ? -51.745 16.262 32.742 1.00 29.44 218 SER A C 1
ATOM 1848 O O . SER A 1 218 ? -50.641 16.419 33.261 1.00 29.44 218 SER A O 1
ATOM 1850 N N . ASP A 1 219 ? -52.896 16.448 33.384 1.00 32.12 219 ASP A N 1
ATOM 1851 C CA . ASP A 1 219 ? -53.108 16.158 34.803 1.00 32.12 219 ASP A CA 1
ATOM 1852 C C . ASP A 1 219 ? -54.619 16.088 35.065 1.00 32.12 219 ASP A C 1
ATOM 1854 O O . ASP A 1 219 ? -55.290 17.112 35.180 1.00 32.12 219 ASP A O 1
ATOM 1858 N N . GLU A 1 220 ? -55.171 14.880 35.207 1.00 31.77 220 GLU A N 1
ATOM 1859 C CA . GLU A 1 220 ? -56.435 14.722 35.927 1.00 31.77 220 GLU A CA 1
ATOM 1860 C C . GLU A 1 220 ? -56.466 13.429 36.757 1.00 31.77 220 GLU A C 1
ATOM 1862 O O . GLU A 1 220 ? -56.428 12.311 36.250 1.00 31.77 220 GLU A O 1
ATOM 1867 N N . ALA A 1 221 ? -56.471 13.651 38.076 1.00 31.84 221 ALA A N 1
ATOM 1868 C CA . ALA A 1 221 ? -57.272 12.986 39.105 1.00 31.84 221 ALA A CA 1
ATOM 1869 C C . ALA A 1 221 ? -57.589 11.487 38.908 1.00 31.84 221 ALA A C 1
ATOM 1871 O O . ALA A 1 221 ? -58.394 11.075 38.084 1.00 31.84 221 ALA A O 1
ATOM 1872 N N . ILE A 1 222 ? -57.046 10.596 39.739 1.00 34.72 222 ILE A N 1
ATOM 1873 C CA . ILE A 1 222 ? -57.629 10.225 41.046 1.00 34.72 222 ILE A CA 1
ATOM 1874 C C . ILE A 1 222 ? -59.169 10.285 41.072 1.00 34.72 222 ILE A C 1
ATOM 1876 O O . ILE A 1 222 ? -59.745 11.288 41.489 1.00 34.72 222 ILE A O 1
ATOM 1880 N N . LYS A 1 223 ? -59.815 9.160 40.740 1.00 32.31 223 LYS A N 1
ATOM 1881 C CA . LYS A 1 223 ? -60.943 8.543 41.473 1.00 32.31 223 LYS A CA 1
ATOM 1882 C C . LYS A 1 223 ? -61.381 7.268 40.744 1.00 32.31 223 LYS A C 1
ATOM 1884 O O . LYS A 1 223 ? -61.945 7.347 39.663 1.00 32.31 223 LYS A O 1
ATOM 1889 N N . ASN A 1 224 ? -61.119 6.100 41.335 1.00 30.02 224 ASN A N 1
ATOM 1890 C CA . ASN A 1 224 ? -62.144 5.107 41.691 1.00 30.02 224 ASN A CA 1
ATOM 1891 C C . ASN A 1 224 ? -61.504 3.796 42.172 1.00 30.02 224 ASN A C 1
ATOM 1893 O O . ASN A 1 224 ? -60.652 3.193 41.530 1.00 30.02 224 ASN A O 1
ATOM 1897 N N . ASN A 1 225 ? -61.941 3.417 43.365 1.00 30.31 225 ASN A N 1
ATOM 1898 C CA . ASN A 1 225 ? -61.642 2.214 44.125 1.00 30.31 225 ASN A CA 1
ATOM 1899 C C . ASN A 1 225 ? -62.481 1.038 43.589 1.00 30.31 225 ASN A C 1
ATOM 1901 O O . ASN A 1 225 ? -63.645 1.290 43.307 1.00 30.31 225 ASN A O 1
ATOM 1905 N N . THR A 1 226 ? -61.905 -0.177 43.513 1.00 28.84 226 THR A N 1
ATOM 1906 C CA . THR A 1 226 ? -62.484 -1.559 43.513 1.00 28.84 226 THR A CA 1
ATOM 1907 C C . THR A 1 226 ? -61.685 -2.453 42.540 1.00 28.84 226 THR A C 1
ATOM 1909 O O . THR A 1 226 ? -61.440 -2.003 41.433 1.00 28.84 226 THR A O 1
ATOM 1912 N N . VAL A 1 227 ? -61.262 -3.708 42.761 1.00 28.98 227 VAL A N 1
ATOM 1913 C CA . VAL A 1 227 ? -61.348 -4.732 43.825 1.00 28.98 227 VAL A CA 1
ATOM 1914 C C . VAL A 1 227 ? -60.592 -5.995 43.275 1.00 28.98 227 VAL A C 1
ATOM 1916 O O . VAL A 1 227 ? -60.595 -6.187 42.062 1.00 28.98 227 VAL A O 1
ATOM 1919 N N . TYR A 1 228 ? -60.014 -6.852 44.150 1.00 27.22 228 TYR A N 1
ATOM 1920 C CA . TYR A 1 228 ? -59.381 -8.195 43.920 1.00 27.22 228 TYR A CA 1
ATOM 1921 C C . TYR A 1 228 ? -58.051 -8.245 43.118 1.00 27.22 228 TYR A C 1
ATOM 1923 O O . TYR A 1 228 ? -57.867 -7.469 42.196 1.00 27.22 228 TYR A O 1
ATOM 1931 N N . SER A 1 229 ? -57.062 -9.137 43.293 1.00 27.84 229 SER A N 1
ATOM 1932 C CA . SER A 1 229 ? -56.612 -10.157 44.270 1.00 27.84 229 SER A CA 1
ATOM 1933 C C . SER A 1 229 ? -55.203 -10.638 43.803 1.00 27.84 229 SER A C 1
ATOM 1935 O O . SER A 1 229 ? -54.856 -10.449 42.643 1.00 27.84 229 SER A O 1
ATOM 1937 N N . MET A 1 230 ? -54.397 -11.236 44.698 1.00 28.62 230 MET A N 1
ATOM 1938 C CA . MET A 1 230 ? -53.056 -11.875 44.505 1.00 28.62 230 MET A CA 1
ATOM 1939 C C . MET A 1 230 ? -52.936 -12.886 43.323 1.00 28.62 230 MET A C 1
ATOM 1941 O O . MET A 1 230 ? -53.983 -13.258 42.796 1.00 28.62 230 MET A O 1
ATOM 1945 N N . PRO A 1 231 ? -51.777 -13.553 43.029 1.00 34.84 231 PRO A N 1
ATOM 1946 C CA . PRO A 1 231 ? -50.321 -13.286 43.174 1.00 34.84 231 PRO A CA 1
ATOM 1947 C C . PRO A 1 231 ? -49.574 -13.398 41.795 1.00 34.84 231 PRO A C 1
ATOM 1949 O O . PRO A 1 231 ? -50.230 -13.608 40.775 1.00 34.84 231 PRO A O 1
ATOM 1952 N N . PRO A 1 232 ? -48.226 -13.273 41.684 1.00 34.22 232 PRO A N 1
ATOM 1953 C CA . PRO A 1 232 ? -47.560 -13.222 40.381 1.00 34.22 232 PRO A CA 1
ATOM 1954 C C . PRO A 1 232 ? -47.218 -14.625 39.857 1.00 34.22 232 PRO A C 1
ATOM 1956 O O . PRO A 1 232 ? -46.456 -15.363 40.479 1.00 34.22 232 PRO A O 1
ATOM 1959 N N . HIS A 1 233 ? -47.743 -14.973 38.681 1.00 28.67 233 HIS A N 1
ATOM 1960 C CA . HIS A 1 233 ? -47.317 -16.135 37.905 1.00 28.67 233 HIS A CA 1
ATOM 1961 C C . HIS A 1 233 ? -46.872 -15.691 36.505 1.00 28.67 233 HIS A C 1
ATOM 1963 O O . HIS A 1 233 ? -47.572 -14.953 35.819 1.00 28.67 233 HIS A O 1
ATOM 1969 N N . ASN A 1 234 ? -45.667 -16.138 36.150 1.00 36.53 234 ASN A N 1
ATOM 1970 C CA . ASN A 1 234 ? -45.012 -16.197 34.842 1.00 36.53 234 ASN A CA 1
ATOM 1971 C C . ASN A 1 234 ? -45.803 -15.734 33.607 1.00 36.53 234 ASN A C 1
ATOM 1973 O O . ASN A 1 234 ? -46.722 -16.425 33.186 1.00 36.53 234 ASN A O 1
ATOM 1977 N N . SER A 1 235 ? -45.279 -14.713 32.918 1.00 26.48 235 SER A N 1
ATOM 1978 C CA . SER A 1 235 ? -44.673 -14.867 31.579 1.00 26.48 235 SER A CA 1
ATOM 1979 C C . SER A 1 235 ? -44.309 -13.493 31.000 1.00 26.48 235 SER A C 1
ATOM 1981 O O . SER A 1 235 ? -45.157 -12.794 30.452 1.00 26.48 235 SER A O 1
ATOM 1983 N N . ILE A 1 236 ? -43.033 -13.110 31.096 1.00 30.72 236 ILE A N 1
ATOM 1984 C CA . ILE A 1 236 ? -42.453 -12.090 30.218 1.00 30.72 236 ILE A CA 1
ATOM 1985 C C . ILE A 1 236 ? -41.937 -12.823 28.980 1.00 30.72 236 ILE A C 1
ATOM 1987 O O . ILE A 1 236 ? -40.958 -13.561 29.051 1.00 30.72 236 ILE A O 1
ATOM 1991 N N . THR A 1 237 ? -42.581 -12.600 27.838 1.00 36.91 237 THR A N 1
ATOM 1992 C CA . THR A 1 237 ? -41.937 -12.697 26.527 1.00 36.91 237 THR A CA 1
ATOM 1993 C C . THR A 1 237 ? -41.491 -11.299 26.121 1.00 36.91 237 THR A C 1
ATOM 1995 O O . THR A 1 237 ? -42.231 -10.557 25.482 1.00 36.91 237 THR A O 1
ATOM 1998 N N . THR A 1 238 ? -40.263 -10.946 26.488 1.00 32.69 238 THR A N 1
ATOM 1999 C CA . THR A 1 238 ? -39.446 -9.967 25.772 1.00 32.69 238 THR A CA 1
ATOM 2000 C C . THR A 1 238 ? -38.051 -10.555 25.592 1.00 32.69 238 THR A C 1
ATOM 2002 O O . THR A 1 238 ? -37.359 -10.883 26.549 1.00 32.69 238 THR A O 1
ATOM 2005 N N . ASN A 1 239 ? -37.687 -10.735 24.324 1.00 38.22 239 ASN A N 1
ATOM 2006 C CA . ASN A 1 239 ? -36.347 -10.617 23.752 1.00 38.22 239 ASN A CA 1
ATOM 2007 C C . ASN A 1 239 ? -35.161 -10.850 24.713 1.00 38.22 239 ASN A C 1
ATOM 2009 O O . ASN A 1 239 ? -34.558 -9.907 25.220 1.00 38.22 239 ASN A O 1
ATOM 2013 N N . ALA A 1 240 ? -34.772 -12.117 24.862 1.00 27.28 240 ALA A N 1
ATOM 2014 C CA . ALA A 1 240 ? -33.412 -12.535 25.202 1.00 27.28 240 ALA A CA 1
ATOM 2015 C C . ALA A 1 240 ? -32.738 -13.004 23.889 1.00 27.28 240 ALA A C 1
ATOM 2017 O O . ALA A 1 240 ? -33.396 -13.616 23.057 1.00 27.28 240 ALA A O 1
ATOM 2018 N N . PHE A 1 241 ? -31.466 -12.733 23.592 1.00 25.75 241 PHE A N 1
ATOM 2019 C CA . PHE A 1 241 ? -30.345 -13.156 24.419 1.00 25.75 241 PHE A CA 1
ATOM 2020 C C . PHE A 1 241 ? -29.070 -12.323 24.161 1.00 25.75 241 PHE A C 1
ATOM 2022 O O . PHE A 1 241 ? -28.644 -12.120 23.024 1.00 25.75 241 PHE A O 1
ATOM 2029 N N . MET A 1 242 ? -28.498 -11.865 25.280 1.00 32.88 242 MET A N 1
ATOM 2030 C CA . MET A 1 242 ? -27.184 -11.252 25.533 1.00 32.88 242 MET A CA 1
ATOM 2031 C C . MET A 1 242 ? -26.020 -12.113 24.976 1.00 32.88 242 MET A C 1
ATOM 2033 O O . MET A 1 242 ? -26.161 -13.319 24.852 1.00 32.88 242 MET A O 1
ATOM 2037 N N . SER A 1 243 ? -24.832 -11.637 24.581 1.00 34.69 243 SER A N 1
ATOM 2038 C CA . SER A 1 243 ? -23.883 -10.718 25.238 1.00 34.69 243 SER A CA 1
ATOM 2039 C C . SER A 1 243 ? -23.614 -11.015 26.727 1.00 34.69 243 SER A C 1
ATOM 2041 O O . SER A 1 243 ? -23.733 -10.117 27.554 1.00 34.69 243 SER A O 1
ATOM 2043 N N . GLY A 1 244 ? -23.249 -12.256 27.070 1.00 26.03 244 GLY A N 1
ATOM 2044 C CA . GLY A 1 244 ? -22.444 -12.569 28.267 1.00 26.03 244 GLY A CA 1
ATOM 2045 C C . GLY A 1 244 ? -20.993 -12.792 27.825 1.00 26.03 244 GLY A C 1
ATOM 2046 O O . GLY A 1 244 ? -20.744 -13.559 26.901 1.00 26.03 244 GLY A O 1
ATOM 2047 N N . GLU A 1 245 ? -20.048 -11.935 28.206 1.00 30.47 245 GLU A N 1
ATOM 2048 C CA . GLU A 1 245 ? -19.284 -11.984 29.462 1.00 30.47 245 GLU A CA 1
ATOM 2049 C C . GLU A 1 245 ? -18.408 -13.236 29.617 1.00 30.47 245 GLU A C 1
ATOM 2051 O O . GLU A 1 245 ? -18.875 -14.315 29.960 1.00 30.47 245 GLU A O 1
ATOM 2056 N N . THR A 1 246 ? -17.094 -13.032 29.506 1.00 30.27 246 THR A N 1
ATOM 2057 C CA . THR A 1 246 ? -16.138 -13.646 30.434 1.00 30.27 246 THR A CA 1
ATOM 2058 C C . THR A 1 246 ? -15.245 -12.543 30.983 1.00 30.27 246 THR A C 1
ATOM 2060 O O . THR A 1 246 ? -14.282 -12.107 30.350 1.00 30.27 246 THR A O 1
ATOM 2063 N N . SER A 1 247 ? -15.633 -12.075 32.165 1.00 26.88 247 SER A N 1
ATOM 2064 C CA . SER A 1 247 ? -14.787 -11.394 33.134 1.00 26.88 247 SER A CA 1
ATOM 2065 C C . SER A 1 247 ? -13.614 -12.303 33.518 1.00 26.88 247 SER A C 1
ATOM 2067 O O . SER A 1 247 ? -13.821 -13.456 33.885 1.00 26.88 247 SER A O 1
ATOM 2069 N N . PHE A 1 248 ? -12.386 -11.784 33.461 1.00 29.23 248 PHE A N 1
ATOM 2070 C CA . PHE A 1 248 ? -11.280 -12.285 34.275 1.00 29.23 248 PHE A CA 1
ATOM 2071 C C . PHE A 1 248 ? -10.660 -11.100 35.019 1.00 29.23 248 PHE A C 1
ATOM 2073 O O . PHE A 1 248 ? -9.950 -10.272 34.457 1.00 29.23 248 PHE A O 1
ATOM 2080 N N . HIS A 1 249 ? -11.056 -11.019 36.288 1.00 30.33 249 HIS A N 1
ATOM 2081 C CA . HIS A 1 249 ? -10.377 -10.454 37.449 1.00 30.33 249 HIS A CA 1
ATOM 2082 C C . HIS A 1 249 ? -9.101 -9.618 37.228 1.00 30.33 249 HIS A C 1
ATOM 2084 O O . HIS A 1 249 ? -8.025 -10.155 36.993 1.00 30.33 249 HIS A O 1
ATOM 2090 N N . ASN A 1 250 ? -9.193 -8.326 37.554 1.00 29.84 250 ASN A N 1
ATOM 2091 C CA . ASN A 1 250 ? -8.118 -7.596 38.229 1.00 29.84 250 ASN A CA 1
ATOM 2092 C C . ASN A 1 250 ? -8.637 -7.192 39.614 1.00 29.84 250 ASN A C 1
ATOM 2094 O O . ASN A 1 250 ? -9.330 -6.186 39.758 1.00 29.84 250 ASN A O 1
ATOM 2098 N N . ARG A 1 251 ? -8.345 -8.007 40.634 1.00 31.53 251 ARG A N 1
ATOM 2099 C CA . ARG A 1 251 ? -8.500 -7.616 42.039 1.00 31.53 251 ARG A CA 1
ATOM 2100 C C . ARG A 1 251 ? -7.112 -7.296 42.575 1.00 31.53 251 ARG A C 1
ATOM 2102 O O . ARG A 1 251 ? -6.224 -8.141 42.556 1.00 31.53 251 ARG A O 1
ATOM 2109 N N . ALA A 1 252 ? -6.950 -6.046 42.984 1.00 30.48 252 ALA A N 1
ATOM 2110 C CA . ALA A 1 252 ? -5.758 -5.518 43.613 1.00 30.48 252 ALA A CA 1
ATOM 2111 C C . ALA A 1 252 ? -5.384 -6.335 44.861 1.00 30.48 252 ALA A C 1
ATOM 2113 O O . ALA A 1 252 ? -6.223 -6.592 45.725 1.00 30.48 252 ALA A O 1
ATOM 2114 N N . PHE A 1 253 ? -4.109 -6.710 44.950 1.00 29.78 253 PHE A N 1
ATOM 2115 C CA . PHE A 1 253 ? -3.478 -7.180 46.176 1.00 29.78 253 PHE A CA 1
ATOM 2116 C C . PHE A 1 253 ? -3.310 -5.992 47.131 1.00 29.78 253 PHE A C 1
ATOM 2118 O O . PHE A 1 253 ? -2.394 -5.191 46.980 1.00 29.78 253 PHE A O 1
ATOM 2125 N N . VAL A 1 254 ? -4.197 -5.892 48.119 1.00 33.97 254 VAL A N 1
ATOM 2126 C CA . VAL A 1 254 ? -3.927 -5.238 49.405 1.00 33.97 254 VAL A CA 1
ATOM 2127 C C . VAL A 1 254 ? -4.554 -6.126 50.476 1.00 33.97 254 VAL A C 1
ATOM 2129 O O . VAL A 1 254 ? -5.764 -6.108 50.681 1.00 33.97 254 VAL A O 1
ATOM 2132 N N . SER A 1 255 ? -3.734 -6.920 51.158 1.00 30.86 255 SER A N 1
ATOM 2133 C CA . SER A 1 255 ? -4.085 -7.506 52.450 1.00 30.86 255 SER A CA 1
ATOM 2134 C C . SER A 1 255 ? -2.959 -7.184 53.426 1.00 30.86 255 SER A C 1
ATOM 2136 O O . SER A 1 255 ? -1.774 -7.333 53.134 1.00 30.86 255 SER A O 1
ATOM 2138 N N . LYS A 1 256 ? -3.392 -6.618 54.550 1.00 31.36 256 LYS A N 1
ATOM 2139 C CA . LYS A 1 256 ? -2.606 -6.142 55.679 1.00 31.36 256 LYS A CA 1
ATOM 2140 C C . LYS A 1 256 ? -1.952 -7.299 56.438 1.00 31.36 256 LYS A C 1
ATOM 2142 O O . LYS A 1 256 ? -2.532 -8.371 56.570 1.00 31.36 256 LYS A O 1
ATOM 2147 N N . SER A 1 257 ? -0.792 -6.978 57.004 1.00 28.05 257 SER A N 1
ATOM 2148 C CA . SER A 1 257 ? -0.196 -7.564 58.210 1.00 28.05 257 SER A CA 1
ATOM 2149 C C . SER A 1 257 ? -1.188 -7.603 59.388 1.00 28.05 257 SER A C 1
ATOM 2151 O O . SER A 1 257 ? -1.899 -6.616 59.590 1.00 28.05 257 SER A O 1
ATOM 2153 N N . SER A 1 258 ? -1.212 -8.709 60.155 1.00 29.00 258 SER A N 1
ATOM 2154 C CA . SER A 1 258 ? -0.995 -8.741 61.622 1.00 29.00 258 SER A CA 1
ATOM 2155 C C . SER A 1 258 ? -1.397 -10.095 62.262 1.00 29.00 258 SER A C 1
ATOM 2157 O O . SER A 1 258 ? -2.503 -10.576 62.045 1.00 29.00 258 SER A O 1
ATOM 2159 N N . ASN A 1 259 ? -0.480 -10.611 63.097 1.00 28.28 259 ASN A N 1
ATOM 2160 C CA . ASN A 1 259 ? -0.623 -11.480 64.286 1.00 28.28 259 ASN A CA 1
ATOM 2161 C C . ASN A 1 259 ? -1.105 -12.941 64.154 1.00 28.28 259 ASN A C 1
ATOM 2163 O O . ASN A 1 259 ? -2.304 -13.198 64.091 1.00 28.28 259 ASN A O 1
ATOM 2167 N N . ALA A 1 260 ? -0.173 -13.893 64.296 1.00 30.73 260 ALA A N 1
ATOM 2168 C CA . ALA A 1 260 ? 0.082 -14.692 65.512 1.00 30.73 260 ALA A CA 1
ATOM 2169 C C . ALA A 1 260 ? 1.348 -15.544 65.308 1.00 30.73 260 ALA A C 1
ATOM 2171 O O . ALA A 1 260 ? 1.567 -15.983 64.155 1.00 30.73 260 ALA A O 1
#

Sequence (260 aa):
MSPSAMRVARGCWWYYISKFTEFFDTFFFVMRKKYDQVSTLHVIHHGIMPMSVWFGVKFTPGGHSTFFGFLNTFIHIIMYTYYLLAALGPHMQKYLWWKKYLTVLQMIQFIMVFLHASQLLFTDCDYPKAFAWFILMHAVLFYFLFYNFYKQSYTKREVKQKISQKKKDDDDRAHNRPVRVISEAERQKNKSFWSNMSLLTNIPCFLPAVTDVDEDSSDEAIKNNTVYSMPPHNSITTNAFMSGETSFHNRAFVSKSSNA

InterPro domains:
  IPR002076 ELO family [PF01151] (6-161)
  IPR002076 ELO family [PTHR11157] (8-156)

Secondary structure (DSSP, 8-state):
--HHHHHHHHHHHHHHHHHHHHHHHHHHHHHTT-GGG--HHHHHHHHHHHHHHHHHHHH--SGGGHHHHHHHHHHHHHHHHHHHHHHT-HHHHTT-TTHHHHHHHHHHHHHHHHHHHHHHHHS--SS-HHHHHHHHHHHHHHHHHHHHHHIIIIIHHHHHHHHHHHHHHHHHHHHTS------HHHHHHHHHHHHHHHHTT-----------------------------------------------------------

Radius of gyration: 34.75 Å; chains: 1; bounding box: 85×65×89 Å

Organism: NCBI:txid143950

pLDDT: mean 73.11, std 23.83, range [25.75, 96.69]

Foldseek 3Di:
DDPVLVVLLVVLVVLLVVLVVLVVVVVVCVVVVVVVVCDPLNCVCSVVVSVLSVCCSVPPSDDLCVLLSVLVVVLVVVVVVLVVQPVVDPVSVVVSPCPLVSLVSVLVSLVVQLVSLVVPVVDDDPDDVVSSVVSNVVSVVSNVVSVVVSCVVPVVVVVVVVVVVVVVVVVVVVVPPPPPPQPVVNVVVVVVVVVVVVVVPPDDDDDDDDDDDDDDDDDDDDDDDDDDDDDDDDDDPDDDDDDDDDDDDDDDDDDDDDDD